Protein AF-A0A7S1WP29-F1 (afdb_monomer_lite)

InterPro domains:
  IPR017923 Transcription factor IIS, N-terminal [PF08711] (52-100)
  IPR017923 Transcription factor IIS, N-terminal [PS51319] (26-103)
  IPR035441 TFIIS/LEDGF domain superfamily [G3DSA:1.20.930.10] (13-112)
  IPR035441 TFIIS/LEDGF domain superfamily [SSF47676] (44-104)
  IPR036869 Chaperone J-domain superfamily [G3DSA:1.10.287.110] (217-309)
  IPR036869 Chaperone J-domain superfamily [SSF46565] (238-305)

Sequence (314 aa):
HRSCLPLHSPPPMAADPESELAECCRELRALAATTASGTPAEAGPVLVLFGRLAALPVSRPLLLASGAGKEVNRAWLRAHPSIAIREQSRRLVRCWRQLIEMQAAGAAAASGASGAEPGADEAGGGGGGSDDEDLMQRPVSELKARLTSLGVGTSRCVEKADLVALLRSAGVPERGPAGAAGAKRRPSLLGASARRTASARLSMGRRSVLRNLHCTKKPQQAGAAMGQKQLEAQLKMVLRAADDFTALGLTRREVETLPSAERAALVRKRWRALTLQAHPDKLPASLKPLAAKAFRRLAAARDGLLRGAAVGGA

pLDDT: mean 81.27, std 21.65, range [33.0, 98.12]

Structure (mmCIF, N/CA/C/O backbone):
data_AF-A0A7S1WP29-F1
#
_entry.id   AF-A0A7S1WP29-F1
#
loop_
_atom_site.group_PDB
_atom_site.id
_atom_site.type_symbol
_atom_site.label_atom_id
_atom_site.label_alt_id
_atom_site.label_comp_id
_atom_site.label_asym_id
_atom_site.label_entity_id
_atom_site.label_seq_id
_atom_site.pdbx_PDB_ins_code
_atom_site.Cartn_x
_atom_site.Cartn_y
_atom_site.Cartn_z
_atom_site.occupancy
_atom_site.B_iso_or_equiv
_atom_site.auth_seq_id
_atom_site.auth_comp_id
_atom_site.auth_asym_id
_atom_site.auth_atom_id
_atom_site.pdbx_PDB_model_num
ATOM 1 N N . HIS A 1 1 ? -15.804 -30.305 58.751 1.00 50.25 1 HIS A N 1
ATOM 2 C CA . HIS A 1 1 ? -14.746 -29.632 57.972 1.00 50.25 1 HIS A CA 1
ATOM 3 C C . HIS A 1 1 ? -15.383 -28.780 56.877 1.00 50.25 1 HIS A C 1
ATOM 5 O O . HIS A 1 1 ? -15.752 -29.308 55.838 1.00 50.25 1 HIS A O 1
ATOM 11 N N . ARG A 1 2 ? -15.603 -27.482 57.136 1.00 41.88 2 ARG A N 1
ATOM 12 C CA . ARG A 1 2 ? -16.022 -26.512 56.112 1.00 41.88 2 ARG A CA 1
ATOM 13 C C . ARG A 1 2 ? -14.755 -25.994 55.434 1.00 41.88 2 ARG A C 1
ATOM 15 O O . ARG A 1 2 ? -13.968 -25.308 56.075 1.00 41.88 2 ARG A O 1
ATOM 22 N N . SER A 1 3 ? -14.545 -26.378 54.181 1.00 49.78 3 SER A N 1
ATOM 23 C CA . SER A 1 3 ? -13.452 -25.872 53.353 1.00 49.78 3 SER A CA 1
ATOM 24 C C . SER A 1 3 ? -13.678 -24.389 53.070 1.00 49.78 3 SER A C 1
ATOM 26 O O . SER A 1 3 ? -14.613 -24.022 52.361 1.00 49.78 3 SER A O 1
ATOM 28 N N . CYS A 1 4 ? -12.835 -23.538 53.650 1.00 44.97 4 CYS A N 1
ATOM 29 C CA . CYS A 1 4 ? -12.735 -22.131 53.291 1.00 44.97 4 CYS A CA 1
ATOM 30 C C . CYS A 1 4 ? -12.228 -22.044 51.847 1.00 44.97 4 CYS A C 1
ATOM 32 O O . CYS A 1 4 ? -11.080 -22.390 51.570 1.00 44.97 4 CYS A O 1
ATOM 34 N N . LEU A 1 5 ? -13.092 -21.630 50.920 1.00 43.72 5 LEU A N 1
ATOM 35 C CA . LEU A 1 5 ? -12.678 -21.318 49.556 1.00 43.72 5 LEU A CA 1
ATOM 36 C C . LEU A 1 5 ? -11.745 -20.096 49.590 1.00 43.72 5 LEU A C 1
ATOM 38 O O . LEU A 1 5 ? -12.053 -19.129 50.292 1.00 43.72 5 LEU A O 1
ATOM 42 N N . PRO A 1 6 ? -10.617 -20.117 48.859 1.00 56.25 6 PRO A N 1
ATOM 43 C CA . PRO A 1 6 ? -9.720 -18.977 48.786 1.00 56.25 6 PRO A CA 1
ATOM 44 C C . PRO A 1 6 ? -10.466 -17.797 48.160 1.00 56.25 6 PRO A C 1
ATOM 46 O O . PRO A 1 6 ? -10.950 -17.876 47.026 1.00 56.25 6 PRO A O 1
ATOM 49 N N . LEU A 1 7 ? -10.566 -16.714 48.935 1.00 48.12 7 LEU A N 1
ATOM 50 C CA . LEU A 1 7 ? -10.959 -15.387 48.477 1.00 48.12 7 LEU A CA 1
ATOM 51 C C . LEU A 1 7 ? -10.175 -15.086 47.197 1.00 48.12 7 LEU A C 1
ATOM 53 O O . LEU A 1 7 ? -8.957 -14.921 47.237 1.00 48.12 7 LEU A O 1
ATOM 57 N N . HIS A 1 8 ? -10.875 -15.080 46.061 1.00 48.25 8 HIS A N 1
ATOM 58 C CA . HIS A 1 8 ? -10.319 -14.626 44.797 1.00 48.25 8 HIS A CA 1
ATOM 59 C C . HIS A 1 8 ? -9.823 -13.201 45.016 1.00 48.25 8 HIS A C 1
ATOM 61 O O . HIS A 1 8 ? -10.623 -12.294 45.254 1.00 48.25 8 HIS A O 1
ATOM 67 N N . SER A 1 9 ? -8.503 -13.015 44.982 1.00 51.97 9 SER A N 1
ATOM 68 C CA . SER A 1 9 ? -7.920 -11.684 44.923 1.00 51.97 9 SER A CA 1
ATOM 69 C C . SER A 1 9 ? -8.569 -10.955 43.744 1.00 51.97 9 SER A C 1
ATOM 71 O O . SER A 1 9 ? -8.637 -11.538 42.654 1.00 51.97 9 SER A O 1
ATOM 73 N N . PRO A 1 10 ? -9.101 -9.736 43.941 1.00 59.41 10 PRO A N 1
ATOM 74 C CA . PRO A 1 10 ? -9.675 -8.977 42.843 1.00 59.41 10 PRO A CA 1
ATOM 75 C C . PRO A 1 10 ? -8.630 -8.882 41.724 1.00 59.41 10 PRO A C 1
ATOM 77 O O . PRO A 1 10 ? -7.442 -8.717 42.028 1.00 59.41 10 PRO A O 1
ATOM 80 N N . PRO A 1 11 ? -9.032 -9.037 40.448 1.00 57.25 11 PRO A N 1
ATOM 81 C CA . PRO A 1 11 ? -8.103 -8.899 39.338 1.00 57.25 11 PRO A CA 1
ATOM 82 C C . PRO A 1 11 ? -7.381 -7.554 39.492 1.00 57.25 11 PRO A C 1
ATOM 84 O O . PRO A 1 11 ? -8.046 -6.562 39.814 1.00 57.25 11 PRO A O 1
ATOM 87 N N . PRO A 1 12 ? -6.042 -7.517 39.340 1.00 68.88 12 PRO A N 1
ATOM 88 C CA . PRO A 1 12 ? -5.281 -6.285 39.486 1.00 68.88 12 PRO A CA 1
ATOM 89 C C . PRO A 1 12 ? -5.951 -5.231 38.613 1.00 68.88 12 PRO A C 1
ATOM 91 O O . PRO A 1 12 ? -6.227 -5.497 37.441 1.00 68.88 12 PRO A O 1
ATOM 94 N N . MET A 1 13 ? -6.304 -4.095 39.222 1.00 66.88 13 MET A N 1
ATOM 95 C CA . MET A 1 13 ? -6.992 -3.009 38.532 1.00 66.88 13 MET A CA 1
ATOM 96 C C . MET A 1 13 ? -6.301 -2.772 37.195 1.00 66.88 13 MET A C 1
ATOM 98 O O . MET A 1 13 ? -5.083 -2.586 37.172 1.00 66.88 13 MET A O 1
ATOM 102 N N . ALA A 1 14 ? -7.069 -2.873 36.105 1.00 72.12 14 ALA A N 1
ATOM 103 C CA . ALA A 1 14 ? -6.545 -2.730 34.757 1.00 72.12 14 ALA A CA 1
ATOM 104 C C . ALA A 1 14 ? -5.722 -1.444 34.711 1.00 72.12 14 ALA A C 1
ATOM 106 O O . ALA A 1 14 ? -6.251 -0.364 34.984 1.00 72.12 14 ALA A O 1
ATOM 107 N N . ALA A 1 15 ? -4.417 -1.593 34.475 1.00 80.88 15 ALA A N 1
ATOM 108 C CA . ALA A 1 15 ? -3.509 -0.466 34.411 1.00 80.88 15 ALA A CA 1
ATOM 109 C C . ALA A 1 15 ? -4.065 0.552 33.411 1.00 80.88 15 ALA A C 1
ATOM 111 O O . ALA A 1 15 ? -4.618 0.175 32.374 1.00 80.88 15 ALA A O 1
ATOM 112 N N . ASP A 1 16 ? -3.949 1.835 33.749 1.00 93.56 16 ASP A N 1
ATOM 113 C CA . ASP A 1 16 ? -4.352 2.913 32.857 1.00 93.56 16 ASP A CA 1
ATOM 114 C C . ASP A 1 16 ? -3.666 2.713 31.489 1.00 93.56 16 ASP A C 1
ATOM 116 O O . ASP A 1 16 ? -2.427 2.668 31.436 1.00 93.56 16 ASP A O 1
ATOM 120 N N . PRO A 1 17 ? -4.432 2.558 30.389 1.00 94.56 17 PRO A N 1
ATOM 121 C CA . PRO A 1 17 ? -3.868 2.296 29.070 1.00 94.56 17 PRO A CA 1
ATOM 122 C C . PRO A 1 17 ? -2.890 3.387 28.629 1.00 94.56 17 PRO A C 1
ATOM 124 O O . PRO A 1 17 ? -2.000 3.113 27.823 1.00 94.56 17 PRO A O 1
ATOM 127 N N . GLU A 1 18 ? -3.017 4.611 29.151 1.00 95.81 18 GLU A N 1
ATOM 128 C CA . GLU A 1 18 ? -2.068 5.689 28.886 1.00 95.81 18 GLU A CA 1
ATOM 129 C C . GLU A 1 18 ? -0.698 5.430 29.515 1.00 95.81 18 GLU A C 1
ATOM 131 O O . GLU A 1 18 ? 0.325 5.527 28.827 1.00 95.81 18 GLU A O 1
ATOM 136 N N . SER A 1 19 ? -0.675 5.028 30.786 1.00 95.56 19 SER A N 1
ATOM 137 C CA . SER A 1 19 ? 0.554 4.679 31.500 1.00 95.56 19 SER A CA 1
ATOM 138 C C . SER A 1 19 ? 1.260 3.489 30.845 1.00 95.56 19 SER A C 1
ATOM 140 O O . SER A 1 19 ? 2.466 3.545 30.579 1.00 95.56 19 SER A O 1
ATOM 142 N N . GLU A 1 20 ? 0.509 2.443 30.484 1.00 96.06 20 GLU A N 1
ATOM 143 C CA . GLU A 1 20 ? 1.082 1.258 29.840 1.00 96.06 20 GLU A CA 1
ATOM 144 C C . GLU A 1 20 ? 1.609 1.564 28.426 1.00 96.06 20 GLU A C 1
ATOM 146 O O . GLU A 1 20 ? 2.689 1.104 28.033 1.00 96.06 20 GLU A O 1
ATOM 151 N N . LEU A 1 21 ? 0.902 2.404 27.663 1.00 96.88 21 LEU A N 1
ATOM 152 C CA . LEU A 1 21 ? 1.363 2.858 26.352 1.00 96.88 21 LEU A CA 1
ATOM 153 C C . LEU A 1 21 ? 2.648 3.692 26.466 1.00 96.88 21 LEU A C 1
ATOM 155 O O . LEU A 1 21 ? 3.579 3.509 25.670 1.00 96.88 21 LEU A O 1
ATOM 159 N N . ALA A 1 22 ? 2.719 4.592 27.450 1.00 96.62 22 ALA A N 1
ATOM 160 C CA . ALA A 1 22 ? 3.894 5.416 27.717 1.00 96.62 22 ALA A CA 1
ATOM 161 C C . ALA A 1 22 ? 5.105 4.565 28.131 1.00 96.62 22 ALA A C 1
ATOM 163 O O . ALA A 1 22 ? 6.222 4.806 27.655 1.00 96.62 22 ALA A O 1
ATOM 164 N N . GLU A 1 23 ? 4.888 3.538 28.954 1.00 97.06 23 GLU A N 1
ATOM 165 C CA . GLU A 1 23 ? 5.914 2.573 29.335 1.00 97.06 23 GLU A CA 1
ATOM 166 C C . GLU A 1 23 ? 6.446 1.805 28.120 1.00 97.06 23 GLU A C 1
ATOM 168 O O . GLU A 1 23 ? 7.654 1.831 27.870 1.00 97.06 23 GLU A O 1
ATOM 173 N N . CYS A 1 24 ? 5.562 1.248 27.286 1.00 97.94 24 CYS A N 1
ATOM 174 C CA . CYS A 1 24 ? 5.961 0.559 26.058 1.00 97.94 24 CYS A CA 1
ATOM 175 C C . CYS A 1 24 ? 6.767 1.470 25.115 1.00 97.94 24 CYS A C 1
ATOM 177 O O . CYS A 1 24 ? 7.745 1.041 24.496 1.00 97.94 24 CYS A O 1
ATOM 179 N N . CYS A 1 25 ? 6.390 2.749 25.001 1.00 97.75 25 CYS A N 1
ATOM 180 C CA . CYS A 1 25 ? 7.132 3.724 24.198 1.00 97.75 25 CYS A CA 1
ATOM 181 C C . CYS A 1 25 ? 8.522 4.013 24.774 1.00 97.75 25 CYS A C 1
ATOM 183 O O . CYS A 1 25 ? 9.489 4.136 24.021 1.00 97.75 25 CYS A O 1
ATOM 185 N N . ARG A 1 26 ? 8.639 4.119 26.099 1.00 98.06 26 ARG A N 1
ATOM 186 C CA . ARG A 1 26 ? 9.917 4.312 26.794 1.00 98.06 26 ARG A CA 1
ATOM 187 C C . ARG A 1 26 ? 10.842 3.109 26.601 1.00 98.06 26 ARG A C 1
ATOM 189 O O . ARG A 1 26 ? 12.003 3.312 26.251 1.00 98.06 26 ARG A O 1
ATOM 196 N N . GLU A 1 27 ? 10.328 1.888 26.723 1.00 97.81 27 GLU A N 1
ATOM 197 C CA . GLU A 1 27 ? 11.089 0.661 26.452 1.00 97.81 27 GLU A CA 1
ATOM 198 C C . GLU A 1 27 ? 11.543 0.581 24.981 1.00 97.81 27 GLU A C 1
ATOM 200 O O . GLU A 1 27 ? 12.714 0.319 24.703 1.00 97.81 27 GLU A O 1
ATOM 205 N N . LEU A 1 28 ? 10.668 0.915 24.021 1.00 97.69 28 LEU A N 1
ATOM 206 C CA . LEU A 1 28 ? 11.043 0.982 22.601 1.00 97.69 28 LEU A CA 1
ATOM 207 C C . LEU A 1 28 ? 12.157 2.005 22.333 1.00 97.69 28 LEU A C 1
ATOM 209 O O . LEU A 1 28 ? 13.038 1.747 21.510 1.00 97.69 28 LEU A O 1
ATOM 213 N N . ARG A 1 29 ? 12.143 3.163 23.008 1.00 97.31 29 ARG A N 1
ATOM 214 C CA . ARG A 1 29 ? 13.221 4.161 22.897 1.00 97.31 29 ARG A CA 1
ATOM 215 C C . ARG A 1 29 ? 14.533 3.647 23.483 1.00 97.31 29 ARG A C 1
ATOM 217 O O . ARG A 1 29 ? 15.576 3.900 22.885 1.00 97.31 29 ARG A O 1
ATOM 224 N N . ALA A 1 30 ? 14.486 2.918 24.597 1.00 96.88 30 ALA A N 1
ATOM 225 C CA . ALA A 1 30 ? 15.670 2.301 25.189 1.00 96.88 30 ALA A CA 1
ATOM 226 C C . ALA A 1 30 ? 16.301 1.274 24.228 1.00 96.88 30 ALA A C 1
ATOM 228 O O . ALA A 1 30 ? 17.499 1.345 23.962 1.00 96.88 30 ALA A O 1
ATOM 229 N N . LEU A 1 31 ? 15.491 0.411 23.602 1.00 96.69 31 LEU A N 1
ATOM 230 C CA . LEU A 1 31 ? 15.955 -0.540 22.576 1.00 96.69 31 LEU A CA 1
ATOM 231 C C . LEU A 1 31 ? 16.481 0.156 21.306 1.00 96.69 31 LEU A C 1
ATOM 233 O O . LEU A 1 31 ? 17.410 -0.315 20.647 1.00 96.69 31 LEU A O 1
ATOM 237 N N . ALA A 1 32 ? 15.908 1.304 20.944 1.00 96.00 32 ALA A N 1
ATOM 238 C CA . ALA A 1 32 ? 16.423 2.103 19.837 1.00 96.00 32 ALA A CA 1
ATOM 239 C C . ALA A 1 32 ? 17.804 2.702 20.161 1.00 96.00 32 ALA A C 1
ATOM 241 O O . ALA A 1 32 ? 18.667 2.759 19.284 1.00 96.00 32 ALA A O 1
ATOM 242 N N . ALA A 1 33 ? 18.018 3.134 21.408 1.00 95.94 33 ALA A N 1
ATOM 243 C CA . ALA A 1 33 ? 19.288 3.690 21.863 1.00 95.94 33 ALA A CA 1
ATOM 244 C C . ALA A 1 33 ? 20.403 2.633 21.887 1.00 95.94 33 ALA A C 1
ATOM 246 O O . ALA A 1 33 ? 21.513 2.926 21.445 1.00 95.94 33 ALA A O 1
ATOM 247 N N . THR A 1 34 ? 20.107 1.395 22.300 1.00 94.50 34 THR A N 1
ATOM 248 C CA . THR A 1 34 ? 21.073 0.284 22.204 1.00 94.50 34 THR A CA 1
ATOM 249 C C . THR A 1 34 ? 21.397 -0.056 20.750 1.00 94.50 34 THR A C 1
ATOM 251 O O . THR A 1 34 ? 22.553 -0.270 20.408 1.00 94.50 34 THR A O 1
ATOM 254 N N . THR A 1 35 ? 20.419 0.029 19.843 1.00 92.56 35 THR A N 1
ATOM 255 C CA . THR A 1 35 ? 20.683 -0.161 18.405 1.00 92.56 35 THR A CA 1
ATOM 256 C C . THR A 1 35 ? 21.642 0.890 17.839 1.00 92.56 35 THR A C 1
ATOM 258 O O . THR A 1 35 ? 22.463 0.596 16.968 1.00 92.56 35 THR A O 1
ATOM 261 N N . ALA A 1 36 ? 21.558 2.128 18.330 1.00 90.31 36 ALA A N 1
ATOM 262 C CA . ALA A 1 36 ? 22.415 3.219 17.880 1.00 90.31 36 ALA A CA 1
ATOM 263 C C . ALA A 1 36 ? 23.887 3.050 18.302 1.00 90.31 36 ALA A C 1
ATOM 265 O O . ALA A 1 36 ? 24.759 3.591 17.627 1.00 90.31 36 ALA A O 1
ATOM 266 N N . SER A 1 37 ? 24.179 2.271 19.353 1.00 92.56 37 SER A N 1
ATOM 267 C CA . SER A 1 37 ? 25.555 1.958 19.771 1.00 92.56 37 SER A CA 1
ATOM 268 C C . SER A 1 37 ? 26.214 0.847 18.938 1.00 92.56 37 SER A C 1
ATOM 270 O O . SER A 1 37 ? 27.333 0.435 19.231 1.00 92.56 37 SER A O 1
ATOM 272 N N . GLY A 1 38 ? 25.545 0.370 17.881 1.00 90.25 38 GLY A N 1
ATOM 273 C CA . GLY A 1 38 ? 26.083 -0.615 16.940 1.00 90.25 38 GLY A CA 1
ATOM 274 C C . GLY A 1 38 ? 25.787 -2.070 17.304 1.00 90.25 38 GLY A C 1
ATOM 275 O O . GLY A 1 38 ? 26.087 -2.961 16.511 1.00 90.25 38 GLY A O 1
ATOM 276 N N . THR A 1 39 ? 25.148 -2.327 18.448 1.00 87.31 39 THR A N 1
ATOM 277 C CA . THR A 1 39 ? 24.617 -3.658 18.764 1.00 87.31 39 THR A CA 1
ATOM 278 C C . THR A 1 39 ? 23.223 -3.799 18.156 1.00 87.31 39 THR A C 1
ATOM 280 O O . THR A 1 39 ? 22.338 -3.015 18.484 1.00 87.31 39 THR A O 1
ATOM 283 N N . PRO A 1 40 ? 22.976 -4.750 17.238 1.00 86.44 40 PRO A N 1
ATOM 284 C CA . PRO A 1 40 ? 21.639 -4.927 16.687 1.00 86.44 40 PRO A CA 1
ATOM 285 C C . PRO A 1 40 ? 20.676 -5.312 17.815 1.00 86.44 40 PRO A C 1
ATOM 287 O O . PRO A 1 40 ? 20.934 -6.277 18.531 1.00 86.44 40 PRO A O 1
ATOM 290 N N . ALA A 1 41 ? 19.570 -4.576 17.973 1.00 88.81 41 ALA A N 1
ATOM 291 C CA . ALA A 1 41 ? 18.561 -4.930 18.965 1.00 88.81 41 ALA A CA 1
ATOM 292 C C . ALA A 1 41 ? 18.067 -6.365 18.752 1.00 88.81 41 ALA A C 1
ATOM 294 O O . ALA A 1 41 ? 17.732 -6.781 17.634 1.00 88.81 41 ALA A O 1
ATOM 295 N N . GLU A 1 42 ? 17.998 -7.113 19.849 1.00 94.50 42 GLU A N 1
ATOM 296 C CA . GLU A 1 42 ? 17.437 -8.453 19.840 1.00 94.50 42 GLU A CA 1
ATOM 297 C C . GLU A 1 42 ? 15.970 -8.414 19.414 1.00 94.50 42 GLU A C 1
ATOM 299 O O . GLU A 1 42 ? 15.184 -7.557 19.830 1.00 94.50 42 GLU A O 1
ATOM 304 N N . ALA A 1 43 ? 15.579 -9.367 18.567 1.00 95.56 43 ALA A N 1
ATOM 305 C CA . ALA A 1 43 ? 14.241 -9.348 17.996 1.00 95.56 43 ALA A CA 1
ATOM 306 C C . ALA A 1 43 ? 13.142 -9.669 19.026 1.00 95.56 43 ALA A C 1
ATOM 308 O O . ALA A 1 43 ? 12.016 -9.194 18.884 1.00 95.56 43 ALA A O 1
ATOM 309 N N . GLY A 1 44 ? 13.465 -10.471 20.047 1.00 97.06 44 GLY A N 1
ATOM 310 C CA . GLY A 1 44 ? 12.524 -10.935 21.069 1.00 97.06 44 GLY A CA 1
ATOM 311 C C . GLY A 1 44 ? 11.866 -9.789 21.843 1.00 97.06 44 GLY A C 1
ATOM 312 O O . GLY A 1 44 ? 10.646 -9.641 21.741 1.00 97.06 44 GLY A O 1
ATOM 313 N N . PRO A 1 45 ? 12.637 -8.932 22.540 1.00 97.50 45 PRO A N 1
ATOM 314 C CA . PRO A 1 45 ? 12.090 -7.819 23.320 1.00 97.50 45 PRO A CA 1
ATOM 315 C C . PRO A 1 45 ? 11.190 -6.879 22.505 1.00 97.50 45 PRO A C 1
ATOM 317 O O . PRO A 1 45 ? 10.102 -6.508 22.943 1.00 97.50 45 PRO A O 1
ATOM 320 N N . VAL A 1 46 ? 11.588 -6.555 21.269 1.00 97.81 46 VAL A N 1
ATOM 321 C CA . VAL A 1 46 ? 10.791 -5.694 20.376 1.00 97.81 46 VAL A CA 1
ATOM 322 C C . VAL A 1 46 ? 9.448 -6.343 20.019 1.00 97.81 46 VAL A C 1
ATOM 324 O O . VAL A 1 46 ? 8.421 -5.665 19.977 1.00 97.81 46 VAL A O 1
ATOM 327 N N . LEU A 1 47 ? 9.427 -7.654 19.760 1.00 97.69 47 LEU A N 1
ATOM 328 C CA . LEU A 1 47 ? 8.192 -8.374 19.436 1.00 97.69 47 LEU A CA 1
ATOM 329 C C . LEU A 1 47 ? 7.262 -8.512 20.648 1.00 97.69 47 LEU A C 1
ATOM 331 O O . LEU A 1 47 ? 6.049 -8.401 20.473 1.00 97.69 47 LEU A O 1
ATOM 335 N N . VAL A 1 48 ? 7.808 -8.690 21.855 1.00 97.75 48 VAL A N 1
ATOM 336 C CA . VAL A 1 48 ? 7.028 -8.685 23.106 1.00 97.75 48 VAL A CA 1
ATOM 337 C C . VAL A 1 48 ? 6.346 -7.329 23.301 1.00 97.75 48 VAL A C 1
ATOM 339 O O . VAL A 1 48 ? 5.136 -7.278 23.530 1.00 97.75 48 VAL A O 1
ATOM 342 N N . LEU A 1 49 ? 7.076 -6.228 23.094 1.00 98.00 49 LEU A N 1
ATOM 343 C CA . LEU A 1 49 ? 6.515 -4.874 23.136 1.00 98.00 49 LEU A CA 1
ATOM 344 C C . LEU A 1 49 ? 5.413 -4.660 22.100 1.00 98.00 49 LEU A C 1
ATOM 346 O O . LEU A 1 49 ? 4.376 -4.082 22.411 1.00 98.00 49 LEU A O 1
ATOM 350 N N . PHE A 1 50 ? 5.583 -5.161 20.875 1.00 98.12 50 PHE A N 1
ATOM 351 C CA . PHE A 1 50 ? 4.517 -5.109 19.873 1.00 98.12 50 PHE A CA 1
ATOM 352 C C . PHE A 1 50 ? 3.295 -5.953 20.240 1.00 98.12 50 PHE A C 1
ATOM 354 O O . PHE A 1 50 ? 2.190 -5.595 19.839 1.00 98.12 50 PHE A O 1
ATOM 361 N N . GLY A 1 51 ? 3.474 -7.049 20.980 1.00 97.38 51 GLY A N 1
ATOM 362 C CA . GLY A 1 51 ? 2.377 -7.829 21.549 1.00 97.38 51 GLY A CA 1
ATOM 363 C C . GLY A 1 51 ? 1.568 -7.013 22.556 1.00 97.38 51 GLY A C 1
ATOM 364 O O . GLY A 1 51 ? 0.355 -6.894 22.393 1.00 97.38 51 GLY A O 1
ATOM 365 N N . ARG A 1 52 ? 2.246 -6.377 23.524 1.00 97.56 52 ARG A N 1
ATOM 366 C CA . ARG A 1 52 ? 1.622 -5.481 24.517 1.00 97.56 52 ARG A CA 1
ATOM 367 C C . ARG A 1 52 ? 0.891 -4.320 23.839 1.00 97.56 52 ARG A C 1
ATOM 369 O O . ARG A 1 52 ? -0.307 -4.143 24.025 1.00 97.56 52 ARG A O 1
ATOM 376 N N . LEU A 1 53 ? 1.574 -3.605 22.942 1.00 97.75 53 LEU A N 1
ATOM 377 C CA . LEU A 1 53 ? 1.005 -2.478 22.193 1.00 97.75 53 LEU A CA 1
ATOM 378 C C . LEU A 1 53 ? -0.216 -2.851 21.340 1.00 97.75 53 LEU A C 1
ATOM 380 O O . LEU A 1 53 ? -1.080 -2.007 21.110 1.00 97.75 53 LEU A O 1
ATOM 384 N N . ALA A 1 54 ? -0.284 -4.084 20.834 1.00 97.19 54 ALA A N 1
ATOM 385 C CA . ALA A 1 54 ? -1.425 -4.553 20.050 1.00 97.19 54 ALA A CA 1
ATOM 386 C C . ALA A 1 54 ? -2.659 -4.873 20.909 1.00 97.19 54 ALA A C 1
ATOM 388 O O . ALA A 1 54 ? -3.764 -4.876 20.371 1.00 97.19 54 ALA A O 1
ATOM 389 N N . ALA A 1 55 ? -2.474 -5.158 22.201 1.00 96.12 55 ALA A N 1
ATOM 390 C CA . ALA A 1 55 ? -3.553 -5.476 23.133 1.00 96.12 55 ALA A CA 1
ATOM 391 C C . ALA A 1 55 ? -4.198 -4.226 23.755 1.00 96.12 55 ALA A C 1
ATOM 393 O O . ALA A 1 55 ? -5.332 -4.297 24.226 1.00 96.12 55 ALA A O 1
ATOM 394 N N . LEU A 1 56 ? -3.499 -3.087 23.745 1.00 96.00 56 LEU A N 1
ATOM 395 C CA . LEU A 1 56 ? -3.991 -1.853 24.350 1.00 96.00 56 LEU A CA 1
ATOM 396 C C . LEU A 1 56 ? -5.172 -1.254 23.564 1.00 96.00 56 LEU A C 1
ATOM 398 O O . LEU A 1 56 ? -5.123 -1.188 22.330 1.00 96.00 56 LEU A O 1
ATOM 402 N N . PRO A 1 57 ? -6.220 -0.758 24.249 1.00 95.06 57 PRO A N 1
ATOM 403 C CA . PRO A 1 57 ? -7.299 -0.016 23.611 1.00 95.06 57 PRO A CA 1
ATOM 404 C C . PRO A 1 57 ? -6.800 1.379 23.225 1.00 95.06 57 PRO A C 1
ATOM 406 O O . PRO A 1 57 ? -6.721 2.291 24.044 1.00 95.06 57 PRO A O 1
ATOM 409 N N . VAL A 1 58 ? -6.439 1.550 21.955 1.00 96.56 58 VAL A N 1
ATOM 410 C CA . VAL A 1 58 ? -5.848 2.800 21.477 1.00 96.56 58 VAL A CA 1
ATOM 411 C C . VAL A 1 58 ? -6.896 3.700 20.817 1.00 96.56 58 VAL A C 1
ATOM 413 O O . VAL A 1 58 ? -7.643 3.268 19.938 1.00 96.56 58 VAL A O 1
ATOM 416 N N . SER A 1 59 ? -6.925 4.976 21.206 1.00 96.88 59 SER A N 1
ATOM 417 C CA . SER A 1 59 ? -7.748 6.025 20.592 1.00 96.88 59 SER A CA 1
ATOM 418 C C . SER A 1 59 ? -6.885 7.088 19.897 1.00 96.88 59 SER A C 1
ATOM 420 O O . SER A 1 59 ? -5.676 7.194 20.131 1.00 96.88 59 SER A O 1
ATOM 422 N N . ARG A 1 60 ? -7.492 7.906 19.024 1.00 96.94 60 ARG A N 1
ATOM 423 C CA . ARG A 1 60 ? -6.782 9.011 18.347 1.00 96.94 60 ARG A CA 1
ATOM 424 C C . ARG A 1 60 ? -6.172 10.025 19.332 1.00 96.94 60 ARG A C 1
ATOM 426 O O . ARG A 1 60 ? -4.996 10.341 19.139 1.00 96.94 60 ARG A O 1
ATOM 433 N N . PRO A 1 61 ? -6.890 10.520 20.364 1.00 97.12 61 PRO A N 1
ATOM 434 C CA . PRO A 1 61 ? -6.304 11.421 21.359 1.00 97.12 61 PRO A CA 1
ATOM 435 C C . PRO A 1 61 ? -5.107 10.787 22.072 1.00 97.12 61 PRO A C 1
ATOM 437 O O . PRO A 1 61 ? -4.055 11.412 22.182 1.00 97.12 61 PRO A O 1
ATOM 440 N N . LEU A 1 62 ? -5.226 9.506 22.437 1.00 97.12 62 LEU A N 1
ATOM 441 C CA . LEU A 1 62 ? -4.180 8.774 23.143 1.00 97.12 62 LEU A CA 1
ATOM 442 C C . LEU A 1 62 ? -2.899 8.615 22.304 1.00 97.12 62 LEU A C 1
ATOM 444 O O . LEU A 1 62 ? -1.792 8.785 22.815 1.00 97.12 62 LEU A O 1
ATOM 448 N N . LEU A 1 63 ? -3.011 8.346 20.995 1.00 97.44 63 LEU A N 1
ATOM 449 C CA . LEU A 1 63 ? -1.842 8.298 20.100 1.00 97.44 63 LEU A CA 1
ATOM 450 C C . LEU A 1 63 ? -1.166 9.653 19.906 1.00 97.44 63 LEU A C 1
ATOM 452 O O . LEU A 1 63 ? 0.052 9.696 19.711 1.00 97.44 63 LEU A O 1
ATOM 456 N N . LEU A 1 64 ? -1.944 10.738 19.893 1.00 96.62 64 LEU A N 1
ATOM 457 C CA . LEU A 1 64 ? -1.409 12.092 19.766 1.00 96.62 64 LEU A CA 1
ATOM 458 C C . LEU A 1 64 ? -0.661 12.502 21.036 1.00 96.62 64 LEU A C 1
ATOM 460 O O . LEU A 1 64 ? 0.457 12.999 20.919 1.00 96.62 64 LEU A O 1
ATOM 464 N N . ALA A 1 65 ? -1.241 12.231 22.210 1.00 96.12 65 ALA A N 1
ATOM 465 C CA . ALA A 1 65 ? -0.644 12.528 23.510 1.00 96.12 65 ALA A CA 1
ATOM 466 C C . ALA A 1 65 ? 0.639 11.715 23.755 1.00 96.12 65 ALA A C 1
ATOM 468 O O . ALA A 1 65 ? 1.699 12.278 24.018 1.00 96.12 65 ALA A O 1
ATOM 469 N N . SER A 1 66 ? 0.580 10.392 23.576 1.00 96.81 66 SER A N 1
ATOM 470 C CA . SER A 1 66 ? 1.725 9.496 23.815 1.00 96.81 66 SER A CA 1
ATOM 471 C C . SER A 1 66 ? 2.828 9.593 22.754 1.00 96.81 66 SER A C 1
ATOM 473 O O . SER A 1 66 ? 3.982 9.228 22.997 1.00 96.81 66 SER A O 1
ATOM 475 N N . GLY A 1 67 ? 2.481 10.007 21.531 1.00 97.12 67 GLY A N 1
ATOM 476 C CA . GLY A 1 67 ? 3.371 9.935 20.374 1.00 97.12 67 GLY A CA 1
ATOM 477 C C . GLY A 1 67 ? 3.692 8.504 19.915 1.00 97.12 67 GLY A C 1
ATOM 478 O O . GLY A 1 67 ? 4.571 8.328 19.065 1.00 97.12 67 GLY A O 1
ATOM 479 N N . ALA A 1 68 ? 2.983 7.482 20.411 1.00 97.62 68 ALA A N 1
ATOM 480 C CA . ALA A 1 68 ? 3.279 6.073 20.141 1.00 97.62 68 ALA A CA 1
ATOM 481 C C . ALA A 1 68 ? 3.297 5.738 18.641 1.00 97.62 68 ALA A C 1
ATOM 483 O O . ALA A 1 68 ? 4.165 5.003 18.168 1.00 97.62 68 ALA A O 1
ATOM 484 N N . GLY A 1 69 ? 2.402 6.354 17.859 1.00 97.19 69 GLY A N 1
ATOM 485 C CA . GLY A 1 69 ? 2.353 6.192 16.403 1.00 97.19 69 GLY A CA 1
ATOM 486 C C . GLY A 1 69 ? 3.648 6.607 15.691 1.00 97.19 69 GLY A C 1
ATOM 487 O O . GLY A 1 69 ? 4.020 6.004 14.682 1.00 97.19 69 GLY A O 1
ATOM 488 N N . LYS A 1 70 ? 4.366 7.609 16.221 1.00 97.38 70 LYS A N 1
ATOM 489 C CA . LYS A 1 70 ? 5.675 8.029 15.697 1.00 97.38 70 LYS A CA 1
ATOM 490 C C . LYS A 1 70 ? 6.759 7.030 16.090 1.00 97.38 70 LYS A C 1
ATOM 492 O O . LYS A 1 70 ? 7.565 6.675 15.233 1.00 97.38 70 LYS A O 1
ATOM 497 N N . GLU A 1 71 ? 6.749 6.552 17.335 1.00 98.00 71 GLU A N 1
ATOM 498 C CA . GLU A 1 71 ? 7.738 5.595 17.851 1.00 98.00 71 GLU A CA 1
ATOM 499 C C . GLU A 1 71 ? 7.720 4.275 17.073 1.00 98.00 71 GLU A C 1
ATOM 501 O O . GLU A 1 71 ? 8.760 3.837 16.578 1.00 98.00 71 GLU A O 1
ATOM 506 N N . VAL A 1 72 ? 6.537 3.692 16.851 1.00 97.88 72 VAL A N 1
ATOM 507 C CA . VAL A 1 72 ? 6.402 2.413 16.127 1.00 97.88 72 VAL A CA 1
ATOM 508 C C . VAL A 1 72 ? 6.708 2.523 14.627 1.00 97.88 72 VAL A C 1
ATOM 510 O O . VAL A 1 72 ? 6.913 1.505 13.966 1.00 97.88 72 VAL A O 1
ATOM 513 N N . ASN A 1 73 ? 6.759 3.744 14.079 1.00 97.50 73 ASN A N 1
ATOM 514 C CA . ASN A 1 73 ? 7.036 4.033 12.666 1.00 97.50 73 ASN A CA 1
ATOM 515 C C . ASN A 1 73 ? 8.439 4.641 12.429 1.00 97.50 73 ASN A C 1
ATOM 517 O O . ASN A 1 73 ? 8.736 5.178 11.352 1.00 97.50 73 ASN A O 1
ATOM 521 N N . ARG A 1 74 ? 9.337 4.575 13.421 1.00 97.19 74 ARG A N 1
ATOM 522 C CA . ARG A 1 74 ? 10.707 5.092 13.278 1.00 97.19 74 ARG A CA 1
ATOM 523 C C . ARG A 1 74 ? 11.494 4.361 12.194 1.00 97.19 74 ARG A C 1
ATOM 525 O O . ARG A 1 74 ? 11.224 3.216 11.834 1.00 97.19 74 ARG A O 1
ATOM 532 N N . ALA A 1 75 ? 12.500 5.050 11.656 1.00 96.88 75 ALA A N 1
ATOM 533 C CA . ALA A 1 75 ? 13.339 4.531 10.578 1.00 96.88 75 ALA A CA 1
ATOM 534 C C . ALA A 1 75 ? 14.035 3.211 10.950 1.00 96.88 75 ALA A C 1
ATOM 536 O O . ALA A 1 75 ? 14.065 2.304 10.124 1.00 96.88 75 ALA A O 1
ATOM 537 N N . TRP A 1 76 ? 14.513 3.075 12.192 1.00 96.56 76 TRP A N 1
ATOM 538 C CA . TRP A 1 76 ? 15.203 1.867 12.651 1.00 96.56 76 TRP A CA 1
ATOM 539 C C . TRP A 1 76 ? 14.289 0.631 12.656 1.00 96.56 76 TRP A C 1
ATOM 541 O O . TRP A 1 76 ? 14.726 -0.435 12.247 1.00 96.56 76 TRP A O 1
ATOM 551 N N . LEU A 1 77 ? 13.000 0.778 12.993 1.00 97.25 77 LEU A N 1
ATOM 552 C CA . LEU A 1 77 ? 12.015 -0.308 12.892 1.00 97.25 77 LEU A CA 1
ATOM 553 C C . LEU A 1 77 ? 11.690 -0.650 11.438 1.00 97.25 77 LEU A C 1
ATOM 555 O O . LEU A 1 77 ? 11.575 -1.820 11.081 1.00 97.25 77 LEU A O 1
ATOM 559 N N . ARG A 1 78 ? 11.581 0.361 10.568 1.00 97.06 78 ARG A N 1
ATOM 560 C CA . ARG A 1 78 ? 11.332 0.158 9.130 1.00 97.06 78 ARG A CA 1
ATOM 561 C C . ARG A 1 78 ? 12.510 -0.509 8.415 1.00 97.06 78 ARG A C 1
ATOM 563 O O . ARG A 1 78 ? 12.286 -1.247 7.458 1.00 97.06 78 ARG A O 1
ATOM 570 N N . ALA A 1 79 ? 13.732 -0.260 8.877 1.00 95.19 79 ALA A N 1
ATOM 571 C CA . ALA A 1 79 ? 14.973 -0.826 8.354 1.00 95.19 79 ALA A CA 1
ATOM 572 C C . ALA A 1 79 ? 15.533 -1.974 9.217 1.00 95.19 79 ALA A C 1
ATOM 574 O O . ALA A 1 79 ? 16.642 -2.437 8.962 1.00 95.19 79 ALA A O 1
ATOM 575 N N . HIS A 1 80 ? 14.778 -2.448 10.214 1.00 96.44 80 HIS A N 1
ATOM 576 C CA . HIS A 1 80 ? 15.242 -3.460 11.163 1.00 96.44 80 HIS A CA 1
ATOM 577 C C . HIS A 1 80 ? 15.649 -4.747 10.432 1.00 96.44 80 HIS A C 1
ATOM 579 O O . HIS A 1 80 ? 14.894 -5.143 9.547 1.00 96.44 80 HIS A O 1
ATOM 585 N N . PRO A 1 81 ? 16.748 -5.449 10.773 1.00 96.19 81 PRO A N 1
ATOM 586 C CA . PRO A 1 81 ? 17.183 -6.660 10.060 1.00 96.19 81 PRO A CA 1
ATOM 587 C C . PRO A 1 81 ? 16.122 -7.773 10.022 1.00 96.19 81 PRO A C 1
ATOM 589 O O . PRO A 1 81 ? 15.851 -8.355 8.966 1.00 96.19 81 PRO A O 1
ATOM 592 N N . SER A 1 82 ? 15.449 -8.009 11.152 1.00 97.44 82 SER A N 1
ATOM 593 C CA . SER A 1 82 ? 14.359 -8.990 11.265 1.00 97.44 82 SER A CA 1
ATOM 594 C C . SER A 1 82 ? 13.121 -8.599 10.445 1.00 97.44 82 SER A C 1
ATOM 596 O O . SER A 1 82 ? 12.532 -7.536 10.649 1.00 97.44 82 SER A O 1
ATOM 598 N N . ILE A 1 83 ? 12.688 -9.497 9.549 1.00 95.69 83 ILE A N 1
ATOM 599 C CA . ILE A 1 83 ? 11.461 -9.347 8.745 1.00 95.69 83 ILE A CA 1
ATOM 600 C C . ILE A 1 83 ? 10.221 -9.260 9.646 1.00 95.69 83 ILE A C 1
ATOM 602 O O . ILE A 1 83 ? 9.360 -8.415 9.400 1.00 95.69 83 ILE A O 1
ATOM 606 N N . ALA A 1 84 ? 10.163 -10.078 10.703 1.00 96.88 84 ALA A N 1
ATOM 607 C CA . ALA A 1 84 ? 9.020 -10.154 11.611 1.00 96.88 84 ALA A CA 1
ATOM 608 C C . ALA A 1 84 ? 8.724 -8.799 12.273 1.00 96.88 84 ALA A C 1
ATOM 610 O O . ALA A 1 84 ? 7.578 -8.358 12.296 1.00 96.88 84 ALA A O 1
ATOM 611 N N . ILE A 1 85 ? 9.762 -8.080 12.714 1.00 97.69 85 ILE A N 1
ATOM 612 C CA . ILE A 1 85 ? 9.624 -6.740 13.310 1.00 97.69 85 ILE A CA 1
ATOM 613 C C . ILE A 1 85 ? 9.082 -5.736 12.291 1.00 97.69 85 ILE A C 1
ATOM 615 O O . ILE A 1 85 ? 8.135 -5.004 12.585 1.00 97.69 85 ILE A O 1
ATOM 619 N N . ARG A 1 86 ? 9.619 -5.731 11.063 1.00 97.88 86 ARG A N 1
ATOM 620 C CA . ARG A 1 86 ? 9.141 -4.828 10.001 1.00 97.88 86 ARG A CA 1
ATOM 621 C C . ARG A 1 86 ? 7.679 -5.087 9.646 1.00 97.88 86 ARG A C 1
ATOM 623 O O . ARG A 1 86 ? 6.935 -4.163 9.315 1.00 97.88 86 ARG A O 1
ATOM 630 N N . GLU A 1 87 ? 7.262 -6.347 9.617 1.00 96.56 87 GLU A N 1
ATOM 631 C CA . GLU A 1 87 ? 5.876 -6.722 9.334 1.00 96.56 87 GLU A CA 1
ATOM 632 C C . GLU A 1 87 ? 4.941 -6.354 10.478 1.00 96.56 87 GLU A C 1
ATOM 634 O O . GLU A 1 87 ? 3.915 -5.720 10.225 1.00 96.56 87 GLU A O 1
ATOM 639 N N . GLN A 1 88 ? 5.328 -6.657 11.715 1.00 97.81 88 GLN A N 1
ATOM 640 C CA . GLN A 1 88 ? 4.517 -6.386 12.892 1.00 97.81 88 GLN A CA 1
ATOM 641 C C . GLN A 1 88 ? 4.347 -4.880 13.145 1.00 97.81 88 GLN A C 1
ATOM 643 O O . GLN A 1 88 ? 3.221 -4.438 13.352 1.00 97.81 88 GLN A O 1
ATOM 648 N N . SER A 1 89 ? 5.400 -4.067 12.991 1.00 98.06 89 SER A N 1
ATOM 649 C CA . SER A 1 89 ? 5.305 -2.594 13.040 1.00 98.06 89 SER A CA 1
ATOM 650 C C . SER A 1 89 ? 4.298 -2.056 12.008 1.00 98.06 89 SER A C 1
ATOM 652 O O . SER A 1 89 ? 3.382 -1.302 12.341 1.00 98.06 89 SER A O 1
ATOM 654 N N . ARG A 1 90 ? 4.387 -2.506 10.744 1.00 97.88 90 ARG A N 1
ATOM 655 C CA . ARG A 1 90 ? 3.451 -2.093 9.679 1.00 97.88 90 ARG A CA 1
ATOM 656 C C . ARG A 1 90 ? 2.028 -2.589 9.909 1.00 97.88 90 ARG A C 1
ATOM 658 O O . ARG A 1 90 ? 1.091 -1.963 9.413 1.00 97.88 90 ARG A O 1
ATOM 665 N N . ARG A 1 91 ? 1.860 -3.747 10.548 1.00 97.31 91 ARG A N 1
ATOM 666 C CA . ARG A 1 91 ? 0.551 -4.293 10.916 1.00 97.31 91 ARG A CA 1
ATOM 667 C C . ARG A 1 91 ? -0.077 -3.445 12.015 1.00 97.31 91 ARG A C 1
ATOM 669 O O . ARG A 1 91 ? -1.204 -3.010 11.833 1.00 97.31 91 ARG A O 1
ATOM 676 N N . LEU A 1 92 ? 0.676 -3.140 13.070 1.00 97.88 92 LEU A N 1
ATOM 677 C CA . LEU A 1 92 ? 0.227 -2.327 14.198 1.00 97.88 92 LEU A CA 1
ATOM 678 C C . LEU A 1 92 ? -0.259 -0.944 13.737 1.00 97.88 92 LEU A C 1
ATOM 680 O O . LEU A 1 92 ? -1.393 -0.567 14.013 1.00 97.88 92 LEU A O 1
ATOM 684 N N . VAL A 1 93 ? 0.535 -0.243 12.915 1.00 97.75 93 VAL A N 1
ATOM 685 C CA . VAL A 1 93 ? 0.144 1.064 12.349 1.00 97.75 93 VAL A CA 1
ATOM 686 C C . VAL A 1 93 ? -1.132 0.968 11.505 1.00 97.75 93 VAL A C 1
ATOM 688 O O . VAL A 1 93 ? -1.968 1.869 11.557 1.00 97.75 93 VAL A O 1
ATOM 691 N N . ARG A 1 94 ? -1.303 -0.106 10.722 1.00 97.06 94 ARG A N 1
ATOM 692 C CA . ARG A 1 94 ? -2.524 -0.324 9.927 1.00 97.06 94 ARG A CA 1
ATOM 693 C C . ARG A 1 94 ? -3.742 -0.578 10.813 1.00 97.06 94 ARG A C 1
ATOM 695 O O . ARG A 1 94 ? -4.771 0.043 10.578 1.00 97.06 94 ARG A O 1
ATOM 702 N N . CYS A 1 95 ? -3.612 -1.430 11.828 1.00 96.88 95 CYS A N 1
ATOM 703 C CA . CYS A 1 95 ? -4.685 -1.713 12.779 1.00 96.88 95 CYS A CA 1
ATOM 704 C C . CYS A 1 95 ? -5.120 -0.447 13.529 1.00 96.88 95 CYS A C 1
ATOM 706 O O . CYS A 1 95 ? -6.310 -0.163 13.593 1.00 96.88 95 CYS A O 1
ATOM 708 N N . TRP A 1 96 ? -4.177 0.366 14.015 1.00 97.69 96 TRP A N 1
ATOM 709 C CA . TRP A 1 96 ? -4.508 1.626 14.688 1.00 97.69 96 TRP A CA 1
ATOM 710 C C . TRP A 1 96 ? -5.197 2.636 13.770 1.00 97.69 96 TRP A C 1
ATOM 712 O O . TRP A 1 96 ? -6.150 3.282 14.192 1.00 97.69 96 TRP A O 1
ATOM 722 N N . ARG A 1 97 ? -4.772 2.754 12.504 1.00 96.56 97 ARG A N 1
ATOM 723 C CA . ARG A 1 97 ? -5.469 3.612 11.528 1.00 96.56 97 ARG A CA 1
ATOM 724 C C . ARG A 1 97 ? -6.915 3.170 11.314 1.00 96.56 97 ARG A C 1
ATOM 726 O O . ARG A 1 97 ? -7.806 4.004 11.392 1.00 96.56 97 ARG A O 1
ATOM 733 N N . GLN A 1 98 ? -7.138 1.869 11.125 1.00 94.38 98 GLN A N 1
ATOM 734 C CA . GLN A 1 98 ? -8.481 1.309 10.949 1.00 94.38 98 GLN A CA 1
ATOM 735 C C . GLN A 1 98 ? -9.370 1.548 12.175 1.00 94.38 98 GLN A C 1
ATOM 737 O O . GLN A 1 98 ? -10.512 1.964 12.022 1.00 94.38 98 GLN A O 1
ATOM 742 N N . LEU A 1 99 ? -8.846 1.345 13.389 1.00 94.62 99 LEU A N 1
ATOM 743 C CA . LEU A 1 99 ? -9.592 1.614 14.624 1.00 94.62 99 LEU A CA 1
ATOM 744 C C . LEU A 1 99 ? -10.002 3.087 14.738 1.00 94.62 99 LEU A C 1
ATOM 746 O O . LEU A 1 99 ? -11.135 3.379 15.107 1.00 94.62 99 LEU A O 1
ATOM 750 N N . ILE A 1 100 ? -9.109 4.012 14.379 1.00 95.00 100 ILE A N 1
ATOM 751 C CA . ILE A 1 100 ? -9.401 5.451 14.397 1.00 95.00 100 ILE A CA 1
ATOM 752 C C . ILE A 1 100 ? -10.459 5.822 13.355 1.00 95.00 100 ILE A C 1
ATOM 754 O O . ILE A 1 100 ? -11.355 6.606 13.655 1.00 95.00 100 ILE A O 1
ATOM 758 N N . GLU A 1 101 ? -10.380 5.258 12.150 1.00 94.06 101 GLU A N 1
ATOM 759 C CA . GLU A 1 101 ? -11.384 5.463 11.099 1.00 94.06 101 GLU A CA 1
ATOM 760 C C . GLU A 1 101 ? -12.763 4.948 11.541 1.00 94.06 101 GLU A C 1
ATOM 762 O O . GLU A 1 101 ? -13.763 5.641 11.367 1.00 94.06 101 GLU A O 1
ATOM 767 N N . MET A 1 102 ? -12.816 3.779 12.188 1.00 92.12 102 MET A N 1
ATOM 768 C CA . MET A 1 102 ? -14.055 3.222 12.740 1.00 92.12 102 MET A CA 1
ATOM 769 C C . MET A 1 102 ? -14.629 4.076 13.877 1.00 92.12 102 MET A C 1
ATOM 771 O O . MET A 1 102 ? -15.836 4.302 13.914 1.00 92.12 102 MET A O 1
ATOM 775 N N . GLN A 1 103 ? -13.785 4.584 14.780 1.00 93.25 103 GLN A N 1
ATOM 776 C CA . GLN A 1 103 ? -14.209 5.492 15.854 1.00 93.25 103 GLN A CA 1
ATOM 777 C C . GLN A 1 103 ? -14.762 6.809 15.293 1.00 93.25 103 GLN A C 1
ATOM 779 O O . GLN A 1 103 ? -15.785 7.294 15.768 1.00 93.25 103 GLN A O 1
ATOM 784 N N . ALA A 1 104 ? -14.125 7.365 14.259 1.00 91.38 104 ALA A N 1
ATOM 785 C CA . ALA A 1 104 ? -14.591 8.584 13.603 1.00 91.38 104 ALA A CA 1
ATOM 786 C C . ALA A 1 104 ? -15.940 8.375 12.893 1.00 91.38 104 ALA A C 1
ATOM 788 O O . ALA A 1 104 ? -16.835 9.207 13.025 1.00 91.38 104 ALA A O 1
ATOM 789 N N . ALA A 1 105 ? -16.111 7.247 12.197 1.00 90.88 105 ALA A N 1
ATOM 790 C CA . ALA A 1 105 ? -17.378 6.897 11.558 1.00 90.88 105 ALA A CA 1
ATOM 791 C C . ALA A 1 105 ? -18.506 6.683 12.584 1.00 90.88 105 ALA A C 1
ATOM 793 O O . ALA A 1 105 ? -19.623 7.151 12.378 1.00 90.88 105 ALA A O 1
ATOM 794 N N . GLY A 1 106 ? -18.207 6.024 13.710 1.00 90.62 106 GLY A N 1
ATOM 795 C CA . GLY A 1 106 ? -19.161 5.838 14.805 1.00 90.62 106 GLY A CA 1
ATOM 796 C C . GLY A 1 106 ? -19.573 7.155 15.468 1.00 90.62 106 GLY A C 1
ATOM 797 O O . GLY A 1 106 ? -20.756 7.363 15.724 1.00 90.62 106 GLY A O 1
ATOM 798 N N . ALA A 1 107 ? -18.624 8.072 15.683 1.00 89.38 107 ALA A N 1
ATOM 799 C CA . ALA A 1 107 ? -18.911 9.397 16.229 1.00 89.38 107 ALA A CA 1
ATOM 800 C C . ALA A 1 107 ? -19.801 10.231 15.289 1.00 89.38 107 ALA A C 1
ATOM 802 O O . ALA A 1 107 ? -20.757 10.849 15.746 1.00 89.38 107 ALA A O 1
ATOM 803 N N . ALA A 1 108 ? -19.542 10.198 13.976 1.00 87.25 108 ALA A N 1
ATOM 804 C CA . ALA A 1 108 ? -20.377 10.887 12.989 1.00 87.25 108 ALA A CA 1
ATOM 805 C C . ALA A 1 108 ? -21.813 10.332 12.948 1.00 87.25 108 ALA A C 1
ATOM 807 O O . ALA A 1 108 ? -22.772 11.100 12.886 1.00 87.25 108 ALA A O 1
ATOM 808 N N . ALA A 1 109 ? -21.970 9.007 13.039 1.00 87.88 109 ALA A N 1
ATOM 809 C CA . ALA A 1 109 ? -23.284 8.369 13.088 1.00 87.88 109 ALA A CA 1
ATOM 810 C C . ALA A 1 109 ? -24.065 8.728 14.366 1.00 87.88 109 ALA A C 1
ATOM 812 O O . ALA A 1 109 ? -25.270 8.958 14.294 1.00 87.88 109 ALA A O 1
ATOM 813 N N . ALA A 1 110 ? -23.390 8.818 15.517 1.00 88.50 110 ALA A N 1
ATOM 814 C CA . ALA A 1 110 ? -24.019 9.206 16.780 1.00 88.50 110 ALA A CA 1
ATOM 815 C C . ALA A 1 110 ? -24.502 10.668 16.766 1.00 88.50 110 ALA A C 1
ATOM 817 O O . ALA A 1 110 ? -25.615 10.947 17.208 1.00 88.50 110 ALA A O 1
ATOM 818 N N . SER A 1 111 ? -23.714 11.590 16.201 1.00 85.38 111 SER A N 1
ATOM 819 C CA . SER A 1 111 ? -24.103 13.004 16.086 1.00 85.38 111 SER A CA 1
ATOM 820 C C . SER A 1 111 ? -25.272 13.236 15.121 1.00 85.38 111 SER A C 1
ATOM 822 O O . SER A 1 111 ? -26.048 14.166 15.319 1.00 85.38 111 SER A O 1
ATOM 824 N N . GLY A 1 112 ? -25.441 12.387 14.100 1.00 78.88 112 GLY A N 1
ATOM 825 C CA . GLY A 1 112 ? -26.540 12.499 13.134 1.00 78.88 112 GLY A CA 1
ATOM 826 C C . GLY A 1 112 ? -27.921 12.090 13.666 1.00 78.88 112 GLY A C 1
ATOM 827 O O . GLY A 1 112 ? -28.925 12.415 13.041 1.00 78.88 112 GLY A O 1
ATOM 828 N N . ALA A 1 113 ? -27.998 11.400 14.809 1.00 73.44 113 ALA A N 1
ATOM 829 C CA . ALA A 1 113 ? -29.257 10.876 15.348 1.00 73.44 113 ALA A CA 1
ATOM 830 C C . ALA A 1 113 ? -29.963 11.813 16.352 1.00 73.44 113 ALA A C 1
ATOM 832 O O . ALA A 1 113 ? -31.106 11.555 16.715 1.00 73.44 113 ALA A O 1
ATOM 833 N N . SER A 1 114 ? -29.319 12.900 16.794 1.00 69.75 114 SER A N 1
ATOM 834 C CA . SER A 1 114 ? -29.845 13.793 17.846 1.00 69.75 114 SER A CA 1
ATOM 835 C C . SER A 1 114 ? -30.538 15.065 17.322 1.00 69.75 114 SER A C 1
ATOM 837 O O . SER A 1 114 ? -30.806 15.975 18.101 1.00 69.75 114 SER A O 1
ATOM 839 N N . GLY A 1 115 ? -30.803 15.162 16.014 1.00 60.84 115 GLY A N 1
ATOM 840 C CA . GLY A 1 115 ? -31.256 16.392 15.345 1.00 60.84 115 GLY A CA 1
ATOM 841 C C . GLY A 1 115 ? -32.688 16.373 14.802 1.00 60.84 115 GLY A C 1
ATOM 842 O O . GLY A 1 115 ? -32.915 16.927 13.731 1.00 60.84 115 GLY A O 1
ATOM 843 N N . ALA A 1 116 ? -33.640 15.729 15.483 1.00 53.41 116 ALA A N 1
ATOM 844 C CA . ALA A 1 116 ? -35.055 15.734 15.091 1.00 53.41 116 ALA A CA 1
ATOM 845 C C . ALA A 1 116 ? -35.968 16.123 16.267 1.00 53.41 116 ALA A C 1
ATOM 847 O O . ALA A 1 116 ? -36.780 15.328 16.723 1.00 53.41 116 ALA A O 1
ATOM 848 N N . GLU A 1 117 ? -35.832 17.358 16.742 1.00 59.81 117 GLU A N 1
ATOM 849 C CA . GLU A 1 117 ? -36.872 18.056 17.506 1.00 59.81 117 GLU A CA 1
ATOM 850 C C . GLU A 1 117 ? -37.300 19.274 16.662 1.00 59.81 117 GLU A C 1
ATOM 852 O O . GLU A 1 117 ? -36.461 20.132 16.369 1.00 59.81 117 GLU A O 1
ATOM 857 N N . PRO A 1 118 ? -38.561 19.349 16.195 1.00 63.69 118 PRO A N 1
ATOM 858 C CA . PRO A 1 118 ? -39.063 20.472 15.415 1.00 63.69 118 PRO A CA 1
ATOM 859 C C . PRO A 1 118 ? -39.471 21.601 16.371 1.00 63.69 118 PRO A C 1
ATOM 861 O O . PRO A 1 118 ? -40.638 21.744 16.725 1.00 63.69 118 PRO A O 1
ATOM 864 N N . GLY A 1 119 ? -38.494 22.387 16.817 1.00 56.88 119 GLY A N 1
ATOM 865 C CA . GLY A 1 119 ? -38.716 23.613 17.583 1.00 56.88 119 GLY A CA 1
ATOM 866 C C . GLY A 1 119 ? -38.622 24.831 16.675 1.00 56.88 119 GLY A C 1
ATOM 867 O O . GLY A 1 119 ? -37.540 25.162 16.198 1.00 56.88 119 GLY A O 1
ATOM 868 N N . ALA A 1 120 ? -39.764 25.459 16.408 1.00 66.19 120 ALA A N 1
ATOM 869 C CA . ALA A 1 120 ? -39.843 26.761 15.766 1.00 66.19 120 ALA A CA 1
ATOM 870 C C . ALA A 1 120 ? -39.265 27.869 16.670 1.00 66.19 120 ALA A C 1
ATOM 872 O O . ALA A 1 120 ? -39.324 27.770 17.893 1.00 66.19 120 ALA A O 1
ATOM 873 N N . ASP A 1 121 ? -38.806 28.924 15.998 1.00 54.53 121 ASP A N 1
ATOM 874 C CA . ASP A 1 121 ? -38.509 30.282 16.467 1.00 54.53 121 ASP A CA 1
ATOM 875 C C . ASP A 1 121 ? -37.078 30.694 16.881 1.00 54.53 121 ASP A C 1
ATOM 877 O O . ASP A 1 121 ? -36.390 30.067 17.680 1.00 54.53 121 ASP A O 1
ATOM 881 N N . GLU A 1 122 ? -36.735 31.866 16.320 1.00 48.66 122 GLU A N 1
ATOM 882 C CA . GLU A 1 122 ? -35.757 32.887 16.732 1.00 48.66 122 GLU A CA 1
ATOM 883 C C . GLU A 1 122 ? -34.266 32.728 16.340 1.00 48.66 122 GLU A C 1
ATOM 885 O O . GLU A 1 122 ? -33.415 32.180 17.031 1.00 48.66 122 GLU A O 1
ATOM 890 N N . ALA A 1 123 ? -33.969 33.317 15.176 1.00 54.03 123 ALA A N 1
ATOM 891 C CA . ALA A 1 123 ? -32.997 34.396 14.966 1.00 54.03 123 ALA A CA 1
ATOM 892 C C . ALA A 1 123 ? -31.649 34.400 15.734 1.00 54.03 123 ALA A C 1
ATOM 894 O O . ALA A 1 123 ? -31.549 34.831 16.877 1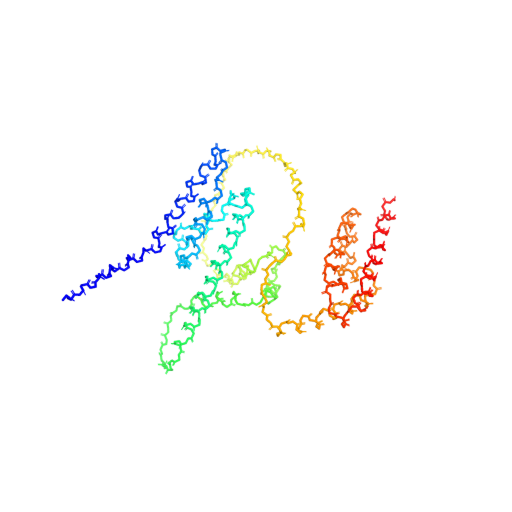.00 54.03 123 ALA A O 1
ATOM 895 N N . GLY A 1 124 ? -30.566 34.208 14.967 1.00 49.75 124 GLY A N 1
ATOM 896 C CA . GLY A 1 124 ? -29.438 35.150 14.997 1.00 49.75 124 GLY A CA 1
ATOM 897 C C . GLY A 1 124 ? -28.083 34.637 15.497 1.00 49.75 124 GLY A C 1
ATOM 898 O O . GLY A 1 124 ? -27.860 34.482 16.689 1.00 49.75 124 GLY A O 1
ATOM 899 N N . GLY A 1 125 ? -27.112 34.570 14.573 1.00 47.31 125 GLY A N 1
ATOM 900 C CA . GLY A 1 125 ? -25.715 34.926 14.865 1.00 47.31 125 GLY A CA 1
ATOM 901 C C . GLY A 1 125 ? -24.664 33.814 14.752 1.00 47.31 125 GLY A C 1
ATOM 902 O O . GLY A 1 125 ? -24.536 32.978 15.635 1.00 47.31 125 GLY A O 1
ATOM 903 N N . GLY A 1 126 ? -23.807 33.902 13.723 1.00 48.72 126 GLY A N 1
ATOM 904 C CA . GLY A 1 126 ? -22.423 33.400 13.806 1.00 48.72 126 GLY A CA 1
ATOM 905 C C . GLY A 1 126 ? -22.063 32.109 13.059 1.00 48.72 126 GLY A C 1
ATOM 906 O O . GLY A 1 126 ? -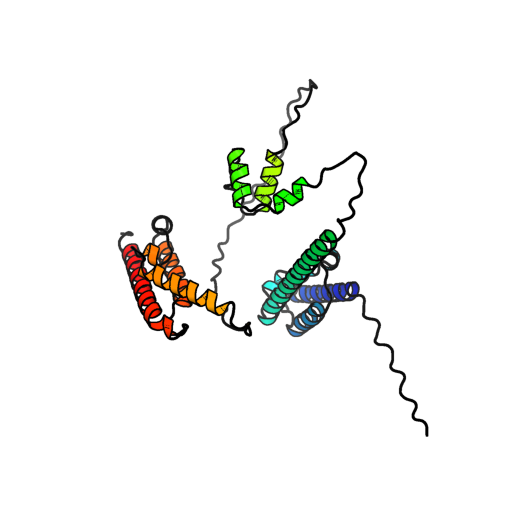21.236 31.342 13.544 1.00 48.72 126 GLY A O 1
ATOM 907 N N . GLY A 1 127 ? -22.633 31.852 11.878 1.00 49.19 127 GLY A N 1
ATOM 908 C CA . GLY A 1 127 ? -22.258 30.712 11.029 1.00 49.19 127 GLY A CA 1
ATOM 909 C C . GLY A 1 127 ? -20.974 30.961 10.228 1.00 49.19 127 GLY A C 1
ATOM 910 O O . GLY A 1 127 ? -21.022 31.604 9.186 1.00 49.19 127 GLY A O 1
ATOM 911 N N . GLY A 1 128 ? -19.835 30.446 10.705 1.00 52.81 128 GLY A N 1
ATOM 912 C CA . GLY A 1 128 ? -18.544 30.502 9.996 1.00 52.81 128 GLY A CA 1
ATOM 913 C C . GLY A 1 128 ? -17.872 29.144 9.746 1.00 52.81 128 GLY A C 1
ATOM 914 O O . GLY A 1 128 ? -16.748 29.115 9.260 1.00 52.81 128 GLY A O 1
ATOM 915 N N . GLY A 1 129 ? -18.516 28.024 10.098 1.00 53.50 129 GLY A N 1
ATOM 916 C CA . GLY A 1 129 ? -17.894 26.688 10.058 1.00 53.50 129 GLY A CA 1
ATOM 917 C C . GLY A 1 129 ? -18.498 25.684 9.070 1.00 53.50 129 GLY A C 1
ATOM 918 O O . GLY A 1 129 ? -17.936 24.606 8.908 1.00 53.50 129 GLY A O 1
ATOM 919 N N . SER A 1 130 ? -19.626 26.001 8.422 1.00 61.78 130 SER A N 1
ATOM 920 C CA . SER A 1 130 ? -20.376 25.017 7.618 1.00 61.78 130 SER A CA 1
ATOM 921 C C . SER A 1 130 ? -19.766 24.767 6.237 1.00 61.78 130 SER A C 1
ATOM 923 O O . SER A 1 130 ? -19.769 23.638 5.754 1.00 61.78 130 SER A O 1
ATOM 925 N N . ASP A 1 131 ? -19.202 25.795 5.603 1.00 71.00 131 ASP A N 1
ATOM 926 C CA . ASP A 1 131 ? -18.753 25.698 4.206 1.00 71.00 131 ASP A CA 1
ATOM 927 C C . ASP A 1 131 ? -17.480 24.850 4.040 1.00 71.00 131 ASP A C 1
ATOM 929 O O . ASP A 1 131 ? -17.158 24.383 2.945 1.00 71.00 131 ASP A O 1
ATOM 933 N N . ASP A 1 132 ? -16.745 24.634 5.131 1.00 74.25 132 ASP A N 1
ATOM 934 C CA . ASP A 1 132 ? -15.448 23.964 5.116 1.00 74.25 132 ASP A CA 1
ATOM 935 C C . ASP A 1 132 ? -15.561 22.430 5.078 1.00 74.25 132 ASP A C 1
ATOM 937 O O . ASP A 1 132 ? -14.814 21.754 4.360 1.00 74.25 132 ASP A O 1
ATOM 941 N N . GLU A 1 133 ? -16.542 21.884 5.799 1.00 80.19 133 GLU A N 1
ATOM 942 C CA . GLU A 1 133 ? -16.888 20.457 5.779 1.00 80.19 133 GLU A CA 1
ATOM 943 C C . GLU A 1 133 ? -17.444 20.048 4.405 1.00 80.19 133 GLU A C 1
ATOM 945 O O . GLU A 1 133 ? -17.017 19.041 3.829 1.00 80.19 133 GLU A O 1
ATOM 950 N N . ASP A 1 134 ? -18.294 20.886 3.809 1.00 87.00 134 ASP A N 1
ATOM 951 C CA . ASP A 1 134 ? -18.898 20.630 2.498 1.00 87.00 134 ASP A CA 1
ATOM 952 C C . ASP A 1 134 ? -17.857 20.533 1.373 1.00 87.00 134 ASP A C 1
ATOM 954 O O . ASP A 1 134 ? -17.966 19.700 0.465 1.00 87.00 134 ASP A O 1
ATOM 958 N N . LEU A 1 135 ? -16.793 21.342 1.421 1.00 89.69 135 LEU A N 1
ATOM 959 C CA . LEU A 1 135 ? -15.713 21.282 0.429 1.00 89.69 135 LEU A CA 1
ATOM 960 C C . LEU A 1 135 ? -14.885 19.994 0.540 1.00 89.69 135 LEU A C 1
ATOM 962 O O . LEU A 1 135 ? -14.415 19.471 -0.477 1.00 89.69 135 LEU A O 1
ATOM 966 N N . MET A 1 136 ? -14.723 19.455 1.751 1.00 90.81 136 MET A N 1
ATOM 967 C CA . MET A 1 136 ? -13.984 18.212 1.988 1.00 90.81 136 MET A CA 1
ATOM 968 C C . MET A 1 136 ? -14.752 16.974 1.519 1.00 90.81 136 MET A C 1
ATOM 970 O O . MET A 1 136 ? -14.122 15.974 1.156 1.00 90.81 136 MET A O 1
ATOM 974 N N . GLN A 1 137 ? -16.082 17.039 1.449 1.00 93.00 137 GLN A N 1
ATOM 975 C CA . GLN A 1 137 ? -16.925 15.927 1.004 1.00 93.00 137 GLN A CA 1
ATOM 976 C C . GLN A 1 137 ? -17.082 15.857 -0.526 1.00 93.00 137 GLN A C 1
ATOM 978 O O . GLN A 1 137 ? -17.206 14.760 -1.076 1.00 93.00 137 GLN A O 1
ATOM 983 N N . ARG A 1 138 ? -16.942 16.974 -1.254 1.00 95.06 138 ARG A N 1
ATOM 984 C CA . ARG A 1 138 ? -17.059 16.999 -2.729 1.00 95.06 138 ARG A CA 1
ATOM 985 C C . ARG A 1 138 ? -16.042 16.092 -3.443 1.00 95.06 138 ARG A C 1
ATOM 987 O O . ARG A 1 138 ? -14.882 15.998 -3.022 1.00 95.06 138 ARG A O 1
ATOM 994 N N . PRO A 1 139 ? -16.413 15.415 -4.543 1.00 96.12 139 PRO A N 1
ATOM 995 C CA . PRO A 1 139 ? -15.487 14.605 -5.329 1.00 96.12 139 PRO A CA 1
ATOM 996 C C . PRO A 1 139 ? -14.412 15.465 -6.016 1.00 96.12 139 PRO A C 1
ATOM 998 O O . PRO A 1 139 ? -14.628 16.619 -6.379 1.00 96.12 139 PRO A O 1
ATOM 1001 N N . VAL A 1 140 ? -13.227 14.884 -6.243 1.00 95.19 140 VAL A N 1
ATOM 1002 C CA . VAL A 1 140 ? -12.058 15.585 -6.820 1.00 95.19 140 VAL A CA 1
ATOM 1003 C C . VAL A 1 140 ? -12.349 16.178 -8.206 1.00 95.19 140 VAL A C 1
ATOM 1005 O O . VAL A 1 140 ? -11.801 17.222 -8.554 1.00 95.19 140 VAL A O 1
ATOM 1008 N N . SER A 1 141 ? -13.208 15.532 -8.997 1.00 95.31 141 SER A N 1
ATOM 1009 C CA . SER A 1 141 ? -13.643 16.021 -10.310 1.00 95.31 141 SER A CA 1
ATOM 1010 C C . SER A 1 141 ? -14.384 17.354 -10.218 1.00 95.31 141 SER A C 1
ATOM 1012 O O . SER A 1 141 ? -14.104 18.259 -10.999 1.00 95.31 141 SER A O 1
ATOM 1014 N N . GLU A 1 142 ? -15.276 17.497 -9.240 1.00 96.00 142 GLU A N 1
ATOM 1015 C CA . GLU A 1 142 ? -16.067 18.709 -9.026 1.00 96.00 142 GLU A CA 1
ATOM 1016 C C . GLU A 1 142 ? -15.196 19.854 -8.494 1.00 96.00 142 GLU A C 1
ATOM 1018 O O . GLU A 1 142 ? -15.285 20.980 -8.981 1.00 96.00 142 GLU A O 1
ATOM 1023 N N . LEU A 1 143 ? -14.266 19.553 -7.577 1.00 96.38 143 LEU A N 1
ATOM 1024 C CA . LEU A 1 143 ? -13.285 20.529 -7.084 1.00 96.38 143 LEU A CA 1
ATOM 1025 C C . LEU A 1 143 ? -12.404 21.075 -8.223 1.00 96.38 143 LEU A C 1
ATOM 1027 O O . LEU A 1 143 ? -12.174 22.281 -8.311 1.00 96.38 143 LEU A O 1
ATOM 1031 N N . LYS A 1 144 ? -11.945 20.204 -9.134 1.00 96.25 144 LYS A N 1
ATOM 1032 C CA . LYS A 1 144 ? -11.168 20.613 -10.316 1.00 96.25 144 LYS A CA 1
ATOM 1033 C C . LYS A 1 144 ? -11.997 21.431 -11.305 1.00 96.25 144 LYS A C 1
ATOM 1035 O O . LYS A 1 144 ? -11.493 22.430 -11.817 1.00 96.25 144 LYS A O 1
ATOM 1040 N N . ALA A 1 145 ? -13.247 21.040 -11.559 1.00 95.94 145 ALA A N 1
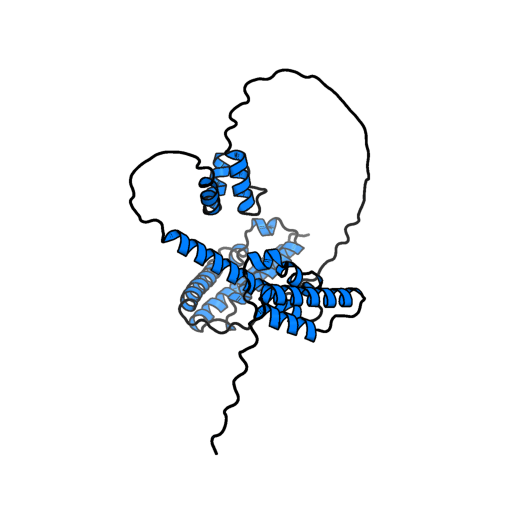ATOM 1041 C CA . ALA A 1 145 ? -14.151 21.795 -12.425 1.00 95.94 145 ALA A CA 1
ATOM 1042 C C . ALA A 1 145 ? -14.377 23.216 -11.884 1.00 95.94 145 ALA A C 1
ATOM 1044 O O . ALA A 1 145 ? -14.260 24.182 -12.634 1.00 95.94 145 ALA A O 1
ATOM 1045 N N . ARG A 1 146 ? -14.581 23.350 -10.567 1.00 95.56 146 ARG A N 1
ATOM 1046 C CA . ARG A 1 146 ? -14.778 24.642 -9.899 1.00 95.56 146 ARG A CA 1
ATOM 1047 C C . ARG A 1 146 ? -13.527 25.533 -9.921 1.00 95.56 146 ARG A C 1
ATOM 1049 O O . ARG A 1 146 ? -13.636 26.727 -10.179 1.00 95.56 146 ARG A O 1
ATOM 1056 N N . LEU A 1 147 ? -12.329 24.977 -9.726 1.00 95.62 147 LEU A N 1
ATOM 1057 C CA . LEU A 1 147 ? -11.075 25.733 -9.902 1.00 95.62 147 LEU A CA 1
ATOM 1058 C C . LEU A 1 147 ? -10.858 26.168 -11.357 1.00 95.62 147 LEU A C 1
ATOM 1060 O O . LEU A 1 147 ? -10.402 27.281 -11.602 1.00 95.62 147 LEU A O 1
ATOM 1064 N N . THR A 1 148 ? -11.253 25.328 -12.317 1.00 95.69 148 THR A N 1
ATOM 1065 C CA . THR A 1 148 ? -11.180 25.655 -13.749 1.00 95.69 148 THR A CA 1
ATOM 1066 C C . THR A 1 148 ? -12.126 26.803 -14.106 1.00 95.69 148 THR A C 1
ATOM 1068 O O . THR A 1 148 ? -11.712 27.715 -14.816 1.00 95.69 148 THR A O 1
ATOM 1071 N N . SER A 1 149 ? -13.353 26.827 -13.566 1.00 94.12 149 SER A N 1
ATOM 1072 C CA . SER A 1 149 ? -14.276 27.959 -13.762 1.00 94.12 149 SER A CA 1
ATOM 1073 C C . SER A 1 149 ? -13.777 29.264 -13.136 1.00 94.12 149 SER A C 1
ATOM 1075 O O . SER A 1 149 ? -14.150 30.336 -13.594 1.00 94.12 149 SER A O 1
ATOM 1077 N N . LEU A 1 150 ? -12.913 29.177 -12.119 1.00 94.56 150 LEU A N 1
ATOM 1078 C CA . LEU A 1 150 ? -12.245 30.323 -11.494 1.00 94.56 150 LEU A CA 1
ATOM 1079 C C . LEU A 1 150 ? -10.918 30.701 -12.183 1.00 94.56 150 LEU A C 1
ATOM 1081 O O . LEU A 1 150 ? -10.231 31.609 -11.726 1.00 94.56 150 LEU A O 1
ATOM 1085 N N . GLY A 1 151 ? -10.521 30.006 -13.257 1.00 95.19 151 GLY A N 1
ATOM 1086 C CA . GLY A 1 151 ? -9.267 30.266 -13.973 1.00 95.19 151 GLY A CA 1
ATOM 1087 C C . GLY A 1 151 ? -7.998 29.830 -13.228 1.00 95.19 151 GLY A C 1
ATOM 1088 O O . GLY A 1 151 ? -6.896 30.222 -13.610 1.00 95.19 151 GLY A O 1
ATOM 1089 N N . VAL A 1 152 ? -8.116 29.013 -12.176 1.00 96.12 152 VAL A N 1
ATOM 1090 C CA . VAL A 1 152 ? -6.979 28.552 -11.366 1.00 96.12 152 VAL A CA 1
ATOM 1091 C C . VAL A 1 152 ? -6.464 27.209 -11.888 1.00 96.12 152 VAL A C 1
ATOM 1093 O O . VAL A 1 152 ? -7.173 26.203 -11.904 1.00 96.12 152 VAL A O 1
ATOM 1096 N N . GLY A 1 153 ? -5.193 27.170 -12.298 1.00 94.94 153 GLY A N 1
ATOM 1097 C CA . GLY A 1 153 ? -4.556 25.954 -12.809 1.00 94.94 153 GLY A CA 1
ATOM 1098 C C . GLY A 1 153 ? -4.297 24.905 -11.719 1.00 94.94 153 GLY A C 1
ATOM 1099 O O . GLY A 1 153 ? -3.609 25.173 -10.739 1.00 94.94 153 GLY A O 1
ATOM 1100 N N . THR A 1 154 ? -4.769 23.670 -11.920 1.00 96.00 154 THR A N 1
ATOM 1101 C CA . THR A 1 154 ? -4.644 22.572 -10.935 1.00 96.00 154 THR A CA 1
ATOM 1102 C C . THR A 1 154 ? -3.429 21.660 -11.154 1.00 96.00 154 THR A C 1
ATOM 1104 O O . THR A 1 154 ? -3.353 20.579 -10.574 1.00 96.00 154 THR A O 1
ATOM 1107 N N . SER A 1 155 ? -2.494 22.025 -12.037 1.00 92.88 155 SER A N 1
ATOM 1108 C CA . SER A 1 155 ? -1.388 21.150 -12.472 1.00 92.88 155 SER A CA 1
ATOM 1109 C C . SER A 1 155 ? -0.370 20.829 -11.372 1.00 92.88 155 SER A C 1
ATOM 1111 O O . SER A 1 155 ? 0.380 19.865 -11.504 1.00 92.88 155 SER A O 1
ATOM 1113 N N . ARG A 1 156 ? -0.356 21.608 -10.283 1.00 89.38 156 ARG A N 1
ATOM 1114 C CA . ARG A 1 156 ? 0.544 21.429 -9.131 1.00 89.38 156 ARG A CA 1
ATOM 1115 C C . ARG A 1 156 ? -0.102 20.735 -7.925 1.00 89.38 156 ARG A C 1
ATOM 1117 O O . ARG A 1 156 ? 0.590 20.501 -6.943 1.00 89.38 156 ARG A O 1
ATOM 1124 N N . CYS A 1 157 ? -1.391 20.401 -7.991 1.00 94.56 157 CYS A N 1
ATOM 1125 C CA . CYS A 1 157 ? -2.115 19.772 -6.886 1.00 94.56 157 CYS A CA 1
ATOM 1126 C C . CYS A 1 157 ? -1.965 18.253 -6.957 1.00 94.56 157 CYS A C 1
ATOM 1128 O O . CYS A 1 157 ? -2.429 17.626 -7.915 1.00 94.56 157 CYS A O 1
ATOM 1130 N N . VAL A 1 158 ? -1.327 17.663 -5.947 1.00 92.44 158 VAL A N 1
ATOM 1131 C CA . VAL A 1 158 ? -1.093 16.212 -5.873 1.00 92.44 158 VAL A CA 1
ATOM 1132 C C . VAL A 1 158 ? -2.143 15.556 -4.978 1.00 92.44 158 VAL A C 1
ATOM 1134 O O . VAL A 1 158 ? -2.534 14.413 -5.218 1.00 92.44 158 VAL A O 1
ATOM 1137 N N . GLU A 1 159 ? -2.655 16.298 -3.996 1.00 95.25 159 GLU A N 1
ATOM 1138 C CA . GLU A 1 159 ? -3.615 15.816 -3.012 1.00 95.25 159 GLU A CA 1
ATOM 1139 C C . GLU A 1 159 ? -4.949 16.577 -3.082 1.00 95.25 159 GLU A C 1
ATOM 1141 O O . GLU A 1 159 ? -5.040 17.708 -3.561 1.00 95.25 159 GLU A O 1
ATOM 1146 N N . LYS A 1 160 ? -6.029 15.952 -2.588 1.00 95.75 160 LYS A N 1
ATOM 1147 C CA . LYS A 1 160 ? -7.363 16.580 -2.519 1.00 95.75 160 LYS A CA 1
ATOM 1148 C C . LYS A 1 160 ? -7.350 17.838 -1.640 1.00 95.75 160 LYS A C 1
ATOM 1150 O O . LYS A 1 160 ? -8.030 18.807 -1.963 1.00 95.75 160 LYS A O 1
ATOM 1155 N N . ALA A 1 161 ? -6.552 17.829 -0.572 1.00 94.94 161 ALA A N 1
ATOM 1156 C CA . ALA A 1 161 ? -6.393 18.965 0.328 1.00 94.94 161 ALA A CA 1
ATOM 1157 C C . ALA A 1 161 ? -5.825 20.206 -0.387 1.00 94.94 161 ALA A C 1
ATOM 1159 O O . ALA A 1 161 ? -6.283 21.311 -0.111 1.00 94.94 161 ALA A O 1
ATOM 1160 N N . ASP A 1 162 ? -4.920 20.030 -1.360 1.00 95.81 162 ASP A N 1
ATOM 1161 C CA . ASP A 1 162 ? -4.359 21.136 -2.153 1.00 95.81 162 ASP A CA 1
ATOM 1162 C C . ASP A 1 162 ? -5.448 21.856 -2.962 1.00 95.81 162 ASP A C 1
ATOM 1164 O O . ASP A 1 162 ? -5.455 23.080 -3.073 1.00 95.81 162 ASP A O 1
ATOM 1168 N N . LEU A 1 163 ? -6.395 21.091 -3.518 1.00 95.94 163 LEU A N 1
ATOM 1169 C CA . LEU A 1 163 ? -7.517 21.634 -4.289 1.00 95.94 163 LEU A CA 1
ATOM 1170 C C . LEU A 1 163 ? -8.488 22.409 -3.391 1.00 95.94 163 LEU A C 1
ATOM 1172 O O . LEU A 1 163 ? -8.963 23.474 -3.777 1.00 95.94 163 LEU A O 1
ATOM 1176 N N . VAL A 1 164 ? -8.764 21.894 -2.189 1.00 95.31 164 VAL A N 1
ATOM 1177 C CA . VAL A 1 164 ? -9.616 22.574 -1.200 1.00 95.31 164 VAL A CA 1
ATOM 1178 C C . VAL A 1 164 ? -8.950 23.864 -0.714 1.00 95.31 164 VAL A C 1
ATOM 1180 O O . VAL A 1 164 ? -9.602 24.903 -0.669 1.00 95.31 164 VAL A O 1
ATOM 1183 N N . ALA A 1 165 ? -7.647 23.834 -0.425 1.00 94.25 165 ALA A N 1
ATOM 1184 C CA . ALA A 1 165 ? -6.894 25.019 -0.022 1.00 94.25 165 ALA A CA 1
ATOM 1185 C C . ALA A 1 165 ? -6.908 26.109 -1.107 1.00 94.25 165 ALA A C 1
ATOM 1187 O O . ALA A 1 165 ? -7.167 27.270 -0.798 1.00 94.25 165 ALA A O 1
ATOM 1188 N N . LEU A 1 166 ? -6.720 25.740 -2.380 1.00 95.19 166 LEU A N 1
ATOM 1189 C CA . LEU A 1 166 ? -6.819 26.689 -3.494 1.00 95.19 166 LEU A CA 1
ATOM 1190 C C . LEU A 1 166 ? -8.222 27.281 -3.650 1.00 95.19 166 LEU A C 1
ATOM 1192 O O . LEU A 1 166 ? -8.341 28.467 -3.942 1.00 95.19 166 LEU A O 1
ATOM 1196 N N . LEU A 1 167 ? -9.279 26.490 -3.442 1.00 94.25 167 LEU A N 1
ATOM 1197 C CA . LEU A 1 167 ? -10.655 26.996 -3.481 1.00 94.25 167 LEU A CA 1
ATOM 1198 C C . LEU A 1 167 ? -10.929 27.997 -2.358 1.00 94.25 167 LEU A C 1
ATOM 1200 O O . LEU A 1 167 ? -11.608 28.988 -2.606 1.00 94.25 167 LEU A O 1
ATOM 1204 N N . ARG A 1 168 ? -10.362 27.787 -1.163 1.00 91.69 168 ARG A N 1
ATOM 1205 C CA . ARG A 1 168 ? -10.432 28.773 -0.073 1.00 91.69 168 ARG A CA 1
ATOM 1206 C C . ARG A 1 168 ? -9.716 30.065 -0.454 1.00 91.69 168 ARG A C 1
ATOM 1208 O O . ARG A 1 168 ? -10.283 31.138 -0.302 1.00 91.69 168 ARG A O 1
ATOM 1215 N N . SER A 1 169 ? -8.505 29.966 -1.005 1.00 91.44 169 SER A N 1
ATOM 1216 C CA . SER A 1 169 ? -7.738 31.138 -1.448 1.00 91.44 169 SER A CA 1
ATOM 1217 C C . SER A 1 169 ? -8.406 31.902 -2.596 1.00 91.44 169 SER A C 1
ATOM 1219 O O . SER A 1 169 ? -8.264 33.115 -2.671 1.00 91.44 169 SER A O 1
ATOM 1221 N N . ALA A 1 170 ? -9.126 31.212 -3.483 1.00 91.25 170 ALA A N 1
ATOM 1222 C CA . ALA A 1 170 ? -9.805 31.822 -4.627 1.00 91.25 170 ALA A CA 1
ATOM 1223 C C . ALA A 1 170 ? -11.227 32.324 -4.308 1.00 91.25 170 ALA A C 1
ATOM 1225 O O . ALA A 1 170 ? -11.778 33.116 -5.067 1.00 91.25 170 ALA A O 1
ATOM 1226 N N . GLY A 1 171 ? -11.833 31.839 -3.219 1.00 79.94 171 GLY A N 1
ATOM 1227 C CA . GLY A 1 171 ? -13.226 32.092 -2.843 1.00 79.94 171 GLY A CA 1
ATOM 1228 C C . GLY A 1 171 ? -13.448 33.277 -1.904 1.00 79.94 171 GLY A C 1
ATOM 1229 O O . GLY A 1 171 ? -14.591 33.516 -1.528 1.00 79.94 171 GLY A O 1
ATOM 1230 N N . VAL A 1 172 ? -12.401 34.015 -1.522 1.00 64.19 172 VAL A N 1
ATOM 1231 C CA . VAL A 1 172 ? -12.544 35.264 -0.765 1.00 64.19 172 VAL A CA 1
ATOM 1232 C C . VAL A 1 172 ? -12.716 36.407 -1.770 1.00 64.19 172 VAL A C 1
ATOM 1234 O O . VAL A 1 172 ? -11.722 36.829 -2.363 1.00 64.19 172 VAL A O 1
ATOM 1237 N N . PRO A 1 173 ? -13.938 36.927 -2.006 1.00 55.41 173 PRO A N 1
ATOM 1238 C CA . PRO A 1 173 ? -14.071 38.215 -2.664 1.00 55.41 173 PRO A CA 1
ATOM 1239 C C . PRO A 1 173 ? -13.397 39.244 -1.755 1.00 55.41 173 PRO A C 1
ATOM 1241 O O . PRO A 1 173 ? -13.870 39.510 -0.651 1.00 55.41 173 PRO A O 1
ATOM 1244 N N . GLU A 1 174 ? -12.258 39.778 -2.195 1.00 44.34 174 GLU A N 1
ATOM 1245 C CA . GLU A 1 174 ? -11.612 40.935 -1.581 1.00 44.34 174 GLU A CA 1
ATOM 1246 C C . GLU A 1 174 ? -12.656 42.044 -1.409 1.00 44.34 174 GLU A C 1
ATOM 1248 O O . GLU A 1 174 ? -13.047 42.733 -2.354 1.00 44.34 174 GLU A O 1
ATOM 1253 N N . ARG A 1 175 ? -13.143 42.205 -0.179 1.00 47.66 175 ARG A N 1
ATOM 1254 C CA . ARG A 1 175 ? -13.867 43.398 0.238 1.00 47.66 175 ARG A CA 1
ATOM 1255 C C . ARG A 1 175 ? -12.806 44.495 0.278 1.00 47.66 175 ARG A C 1
ATOM 1257 O O . ARG A 1 175 ? -11.996 44.531 1.199 1.00 47.66 175 ARG A O 1
ATOM 1264 N N . GLY A 1 176 ? -12.751 45.281 -0.796 1.00 44.22 176 GLY A N 1
ATOM 1265 C CA . GLY A 1 176 ? -11.653 46.202 -1.073 1.00 44.22 176 GLY A CA 1
ATOM 1266 C C . GLY A 1 176 ? -11.316 47.127 0.106 1.00 44.22 176 GLY A C 1
ATOM 1267 O O . GLY A 1 176 ? -12.223 47.567 0.821 1.00 44.22 176 GLY A O 1
ATOM 1268 N N . PRO A 1 177 ? -10.029 47.449 0.320 1.00 47.97 177 PRO A N 1
ATOM 1269 C CA . PRO A 1 177 ? -9.622 48.354 1.381 1.00 47.97 177 PRO A CA 1
ATOM 1270 C C . PRO A 1 177 ? -10.041 49.786 1.035 1.00 47.97 177 PRO A C 1
ATOM 1272 O O . PRO A 1 177 ? -9.506 50.422 0.124 1.00 47.97 177 PRO A O 1
ATOM 1275 N N . ALA A 1 178 ? -10.990 50.316 1.804 1.00 47.03 178 ALA A N 1
ATOM 1276 C CA . ALA A 1 178 ? -11.205 51.748 1.900 1.00 47.03 178 ALA A CA 1
ATOM 1277 C C . ALA A 1 178 ? -9.961 52.396 2.537 1.00 47.03 178 ALA A C 1
ATOM 1279 O O . ALA A 1 178 ? -9.676 52.188 3.710 1.00 47.03 178 ALA A O 1
ATOM 1280 N N . GLY A 1 179 ? -9.221 53.136 1.709 1.00 46.03 179 GLY A N 1
ATOM 1281 C CA . GLY A 1 179 ? -8.380 54.296 2.019 1.00 46.03 179 GLY A CA 1
ATOM 1282 C C . GLY A 1 179 ? -7.567 54.333 3.318 1.00 46.03 179 GLY A C 1
ATOM 1283 O O . GLY A 1 179 ? -8.097 54.621 4.382 1.00 46.03 179 GLY A O 1
ATOM 1284 N N . ALA A 1 180 ? -6.240 54.304 3.184 1.00 41.56 180 ALA A N 1
ATOM 1285 C CA . ALA A 1 180 ? -5.372 55.190 3.960 1.00 41.56 180 ALA A CA 1
ATOM 1286 C C . ALA A 1 180 ? -4.070 55.446 3.194 1.00 41.56 180 ALA A C 1
ATOM 1288 O O . ALA A 1 180 ? -3.331 54.533 2.828 1.00 41.56 180 ALA A O 1
ATOM 1289 N N . ALA A 1 181 ? -3.835 56.721 2.912 1.00 45.66 181 ALA A N 1
ATOM 1290 C CA . ALA A 1 181 ? -2.681 57.234 2.207 1.00 45.66 181 ALA A CA 1
ATOM 1291 C C . ALA A 1 181 ? -1.413 57.214 3.076 1.00 45.66 181 ALA A C 1
ATOM 1293 O O . ALA A 1 181 ? -1.463 57.473 4.274 1.00 45.66 181 ALA A O 1
ATOM 1294 N N . GLY A 1 182 ? -0.268 57.057 2.406 1.00 41.50 182 GLY A N 1
ATOM 1295 C CA . GLY A 1 182 ? 0.985 57.700 2.800 1.00 41.50 182 GLY A CA 1
ATOM 1296 C C . GLY A 1 182 ? 1.947 56.882 3.660 1.00 41.50 182 GLY A C 1
ATOM 1297 O O . GLY A 1 182 ? 1.806 56.825 4.870 1.00 41.50 182 GLY A O 1
ATOM 1298 N N . ALA A 1 183 ? 3.026 56.390 3.043 1.00 39.75 183 ALA A N 1
ATOM 1299 C CA . ALA A 1 183 ? 4.395 56.642 3.512 1.00 39.75 183 ALA A CA 1
ATOM 1300 C C . ALA A 1 183 ? 5.420 56.057 2.528 1.00 39.75 183 ALA A C 1
ATOM 1302 O O . ALA A 1 183 ? 5.558 54.848 2.359 1.00 39.75 183 ALA A O 1
ATOM 1303 N N . LYS A 1 184 ? 6.184 56.952 1.897 1.00 51.03 184 LYS A N 1
ATOM 1304 C CA . LYS A 1 184 ? 7.437 56.640 1.204 1.00 51.03 184 LYS A CA 1
ATOM 1305 C C . LYS A 1 184 ? 8.469 56.179 2.237 1.00 51.03 184 LYS A C 1
ATOM 1307 O O . LYS A 1 184 ? 8.761 56.949 3.147 1.00 51.03 184 LYS A O 1
ATOM 1312 N N . ARG A 1 185 ? 9.103 55.018 2.045 1.00 39.78 185 ARG A N 1
ATOM 1313 C CA . ARG A 1 185 ? 10.473 54.752 2.528 1.00 39.78 185 ARG A CA 1
ATOM 1314 C C . ARG A 1 185 ? 11.124 53.593 1.762 1.00 39.78 185 ARG A C 1
ATOM 1316 O O . ARG A 1 185 ? 10.637 52.472 1.737 1.00 39.78 185 ARG A O 1
ATOM 1323 N N . ARG A 1 186 ? 12.239 53.931 1.121 1.00 46.44 186 ARG A N 1
ATOM 1324 C CA . ARG A 1 186 ? 13.270 53.085 0.492 1.00 46.44 186 ARG A CA 1
ATOM 1325 C C . ARG A 1 186 ? 14.511 53.158 1.423 1.00 46.44 186 ARG A C 1
ATOM 1327 O O . ARG A 1 186 ? 14.550 54.076 2.242 1.00 46.44 186 ARG A O 1
ATOM 1334 N N . PRO A 1 187 ? 15.619 52.443 1.168 1.00 59.12 187 PRO A N 1
ATOM 1335 C CA . PRO A 1 187 ? 15.854 50.995 1.122 1.00 59.12 187 PRO A CA 1
ATOM 1336 C C . PRO A 1 187 ? 16.912 50.560 2.172 1.00 59.12 187 PRO A C 1
ATOM 1338 O O . PRO A 1 187 ? 17.646 51.390 2.701 1.00 59.12 187 PRO A O 1
ATOM 1341 N N . SER A 1 188 ? 17.104 49.256 2.385 1.00 40.94 188 SER A N 1
ATOM 1342 C CA . SER A 1 188 ? 18.359 48.742 2.957 1.00 40.94 188 SER A CA 1
ATOM 1343 C C . SER A 1 188 ? 18.817 47.463 2.255 1.00 40.94 188 SER A C 1
ATOM 1345 O O . SER A 1 188 ? 18.191 46.409 2.306 1.00 40.94 188 SER A O 1
ATOM 1347 N N . LEU A 1 189 ? 19.940 47.628 1.557 1.00 47.50 189 LEU A N 1
ATOM 1348 C CA . LEU A 1 189 ? 20.904 46.607 1.172 1.00 47.50 189 LEU A CA 1
ATOM 1349 C C . LEU A 1 189 ? 21.593 46.080 2.440 1.00 47.50 189 LEU A C 1
ATOM 1351 O O . LEU A 1 189 ? 21.994 46.907 3.254 1.00 47.50 189 LEU A O 1
ATOM 1355 N N . LEU A 1 190 ? 21.769 44.756 2.566 1.00 42.06 190 LEU A N 1
ATOM 1356 C CA . LEU A 1 190 ? 22.967 44.047 3.075 1.00 42.06 190 LEU A CA 1
ATOM 1357 C C . LEU A 1 190 ? 22.630 42.632 3.583 1.00 42.06 190 LEU A C 1
ATOM 1359 O O . LEU A 1 190 ? 21.611 42.413 4.226 1.00 42.06 190 LEU A O 1
ATOM 1363 N N . GLY A 1 191 ? 23.568 41.706 3.352 1.00 33.78 191 GLY A N 1
ATOM 1364 C CA . GLY A 1 191 ? 23.707 40.435 4.076 1.00 33.78 191 GLY A CA 1
ATOM 1365 C C . GLY A 1 191 ? 23.246 39.206 3.287 1.00 33.78 191 GLY A C 1
ATOM 1366 O O . GLY A 1 191 ? 22.079 38.850 3.310 1.00 33.78 191 GLY A O 1
ATOM 1367 N N . ALA A 1 192 ? 24.088 38.611 2.439 1.00 40.00 192 ALA A N 1
ATOM 1368 C CA . ALA A 1 192 ? 25.038 37.550 2.805 1.00 40.00 192 ALA A CA 1
ATOM 1369 C C . ALA A 1 192 ? 24.363 36.268 3.331 1.00 40.00 192 ALA A C 1
ATOM 1371 O O . ALA A 1 192 ? 23.799 36.271 4.416 1.00 40.00 192 ALA A O 1
ATOM 1372 N N . SER A 1 193 ? 24.509 35.147 2.611 1.00 39.72 193 SER A N 1
ATOM 1373 C CA . SER A 1 193 ? 25.241 33.973 3.123 1.00 39.72 193 SER A CA 1
ATOM 1374 C C . SER A 1 193 ? 25.061 32.721 2.246 1.00 39.72 193 SER A C 1
ATOM 1376 O O . SER A 1 193 ? 23.955 32.301 1.922 1.00 39.72 193 SER A O 1
ATOM 1378 N N . ALA A 1 194 ? 26.209 32.111 1.946 1.00 40.25 194 ALA A N 1
ATOM 1379 C CA . ALA A 1 194 ? 26.455 30.682 1.756 1.00 40.25 194 ALA A CA 1
ATOM 1380 C C . ALA A 1 194 ? 25.792 29.930 0.585 1.00 40.25 194 ALA A C 1
ATOM 1382 O O . ALA A 1 194 ? 24.769 29.256 0.706 1.00 40.25 194 ALA A O 1
ATOM 1383 N N . ARG A 1 195 ? 26.567 29.852 -0.504 1.00 48.44 195 ARG A N 1
ATOM 1384 C CA . ARG A 1 195 ? 26.632 28.674 -1.378 1.00 48.44 195 ARG A CA 1
ATOM 1385 C C . ARG A 1 195 ? 26.989 27.443 -0.536 1.00 48.44 195 ARG A C 1
ATOM 1387 O O . ARG A 1 195 ? 28.074 27.382 0.034 1.00 48.44 195 ARG A O 1
ATOM 1394 N N . ARG A 1 196 ? 26.111 26.440 -0.503 1.00 43.12 196 ARG A N 1
ATOM 1395 C CA . ARG A 1 196 ? 26.473 25.066 -0.136 1.00 43.12 196 ARG A CA 1
ATOM 1396 C C . ARG A 1 196 ? 26.158 24.135 -1.297 1.00 43.12 196 ARG A C 1
ATOM 1398 O O . ARG A 1 196 ? 25.015 23.774 -1.547 1.00 43.12 196 ARG A O 1
ATOM 1405 N N . THR A 1 197 ? 27.219 23.774 -2.005 1.00 47.97 197 THR A N 1
ATOM 1406 C CA . THR A 1 197 ? 27.328 22.594 -2.859 1.00 47.97 197 THR A CA 1
ATOM 1407 C C . THR A 1 197 ? 27.219 21.344 -1.991 1.00 47.97 197 THR A C 1
ATOM 1409 O O . THR A 1 197 ? 28.062 21.126 -1.122 1.00 47.97 197 THR A O 1
ATOM 1412 N N . ALA A 1 198 ? 26.205 20.514 -2.225 1.00 38.12 198 ALA A N 1
ATOM 1413 C CA . ALA A 1 198 ? 26.140 19.167 -1.675 1.00 38.12 198 ALA A CA 1
ATOM 1414 C C . ALA A 1 198 ? 25.854 18.179 -2.807 1.00 38.12 198 ALA A C 1
ATOM 1416 O O . ALA A 1 198 ? 24.817 18.223 -3.467 1.00 38.12 198 ALA A O 1
ATOM 1417 N N . SER A 1 199 ? 26.841 17.322 -3.037 1.00 37.56 199 SER A N 1
ATOM 1418 C CA . SER A 1 199 ? 26.903 16.304 -4.071 1.00 37.56 199 SER A CA 1
ATOM 1419 C C . SER A 1 199 ? 25.762 15.295 -3.955 1.00 37.56 199 SER A C 1
ATOM 1421 O O . SER A 1 199 ? 25.581 14.636 -2.929 1.00 37.56 199 SER A O 1
ATOM 1423 N N . ALA A 1 200 ? 25.031 15.127 -5.053 1.00 38.22 200 ALA A N 1
ATOM 1424 C CA . ALA A 1 200 ? 24.054 14.068 -5.236 1.00 38.22 200 ALA A CA 1
ATOM 1425 C C . ALA A 1 200 ? 24.768 12.709 -5.356 1.00 38.22 200 ALA A C 1
ATOM 1427 O O . ALA A 1 200 ? 25.338 12.377 -6.394 1.00 38.22 200 ALA A O 1
ATOM 1428 N N . ARG A 1 201 ? 24.726 11.895 -4.294 1.00 41.97 201 ARG A N 1
ATOM 1429 C CA . ARG A 1 201 ? 25.030 10.459 -4.377 1.00 41.97 201 ARG A CA 1
ATOM 1430 C C . ARG A 1 201 ? 23.769 9.707 -4.799 1.00 41.97 201 ARG A C 1
ATOM 1432 O O . ARG A 1 201 ? 22.877 9.451 -3.995 1.00 41.97 201 ARG A O 1
ATOM 1439 N N . LEU A 1 202 ? 23.721 9.353 -6.080 1.00 42.88 202 LEU A N 1
ATOM 1440 C CA . LEU A 1 202 ? 22.760 8.424 -6.669 1.00 42.88 202 LEU A CA 1
ATOM 1441 C C . LEU A 1 202 ? 22.960 7.024 -6.066 1.00 42.88 202 LEU A C 1
ATOM 1443 O O . LEU A 1 202 ? 23.834 6.270 -6.486 1.00 42.88 202 LEU A O 1
ATOM 1447 N N . SER A 1 203 ? 22.143 6.664 -5.077 1.00 39.75 203 SER A N 1
ATOM 1448 C CA . SER A 1 203 ? 22.015 5.280 -4.615 1.00 39.75 203 SER A CA 1
ATOM 1449 C C . SER A 1 203 ? 20.922 4.583 -5.423 1.00 39.75 203 SER A C 1
ATOM 1451 O O . SER A 1 203 ? 19.725 4.764 -5.188 1.00 39.75 203 SER A O 1
ATOM 1453 N N . MET A 1 204 ? 21.344 3.788 -6.409 1.00 42.53 204 MET A N 1
ATOM 1454 C CA . MET A 1 204 ? 20.489 2.857 -7.142 1.00 42.53 204 MET A CA 1
ATOM 1455 C C . MET A 1 204 ? 20.058 1.698 -6.230 1.00 42.53 204 MET A C 1
ATOM 1457 O O . MET A 1 204 ? 20.637 0.612 -6.228 1.00 42.53 204 MET A O 1
ATOM 1461 N N . GLY A 1 205 ? 19.005 1.929 -5.446 1.00 37.78 205 GLY A N 1
ATOM 1462 C CA . GLY A 1 205 ? 18.340 0.900 -4.653 1.00 37.78 205 GLY A CA 1
ATOM 1463 C C . GLY A 1 205 ? 17.612 -0.109 -5.543 1.00 37.78 205 GLY A C 1
ATOM 1464 O O . GLY A 1 205 ? 16.504 0.144 -6.019 1.00 37.78 205 GLY A O 1
ATOM 1465 N N . ARG A 1 206 ? 18.234 -1.276 -5.743 1.00 45.34 206 ARG A N 1
ATOM 1466 C CA . ARG A 1 206 ? 17.650 -2.468 -6.375 1.00 45.34 206 ARG A CA 1
ATOM 1467 C C . ARG A 1 206 ? 16.327 -2.832 -5.688 1.00 45.34 206 ARG A C 1
ATOM 1469 O O . ARG A 1 206 ? 16.304 -3.352 -4.575 1.00 45.34 206 ARG A O 1
ATOM 1476 N N . ARG A 1 207 ? 15.204 -2.568 -6.361 1.00 37.72 207 ARG A N 1
ATOM 1477 C CA . ARG A 1 207 ? 13.866 -2.981 -5.920 1.00 37.72 207 ARG A CA 1
ATOM 1478 C C . ARG A 1 207 ? 13.739 -4.499 -6.045 1.00 37.72 207 ARG A C 1
ATOM 1480 O O . ARG A 1 207 ? 13.607 -5.027 -7.145 1.00 37.72 207 ARG A O 1
ATOM 1487 N N . SER A 1 208 ? 13.771 -5.188 -4.908 1.00 42.19 208 SER A N 1
ATOM 1488 C CA . SER A 1 208 ? 13.383 -6.595 -4.802 1.00 42.19 208 SER A CA 1
ATOM 1489 C C . SER A 1 208 ? 11.868 -6.723 -5.008 1.00 42.19 208 SER A C 1
ATOM 1491 O O . SER A 1 208 ? 11.079 -6.160 -4.253 1.00 42.19 208 SER A O 1
ATOM 1493 N N . VAL A 1 209 ? 11.473 -7.425 -6.074 1.00 47.56 209 VAL A N 1
ATOM 1494 C CA . VAL A 1 209 ? 10.081 -7.608 -6.547 1.00 47.56 209 VAL A CA 1
ATOM 1495 C C . VAL A 1 209 ? 9.453 -8.904 -6.004 1.00 47.56 209 VAL A C 1
ATOM 1497 O O . VAL A 1 209 ? 8.344 -9.274 -6.376 1.00 47.56 209 VAL A O 1
ATOM 1500 N N . LEU A 1 210 ? 10.118 -9.613 -5.094 1.00 39.12 210 LEU A N 1
ATOM 1501 C CA . LEU A 1 210 ? 9.650 -10.914 -4.624 1.00 39.12 210 LEU A CA 1
ATOM 1502 C C . LEU A 1 210 ? 9.358 -10.866 -3.130 1.00 39.12 210 LEU A C 1
ATOM 1504 O O . LEU A 1 210 ? 10.279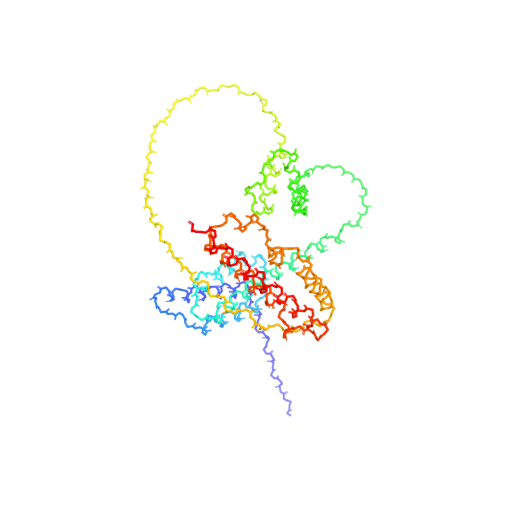 -10.978 -2.327 1.00 39.12 210 LEU A O 1
ATOM 1508 N N . ARG A 1 211 ? 8.073 -10.689 -2.794 1.00 43.12 211 ARG A N 1
ATOM 1509 C CA . ARG A 1 211 ? 7.337 -11.312 -1.668 1.00 43.12 211 ARG A CA 1
ATOM 1510 C C . ARG A 1 211 ? 6.065 -10.511 -1.391 1.00 43.12 211 ARG A C 1
ATOM 1512 O O . ARG A 1 211 ? 6.048 -9.599 -0.577 1.00 43.12 211 ARG A O 1
ATOM 1519 N N . ASN A 1 212 ? 5.009 -10.847 -2.122 1.00 33.00 212 ASN A N 1
ATOM 1520 C CA . ASN A 1 212 ? 3.629 -10.523 -1.763 1.00 33.00 212 ASN A CA 1
ATOM 1521 C C . ASN A 1 212 ? 2.721 -11.579 -2.398 1.00 33.00 212 ASN A C 1
ATOM 1523 O O . ASN A 1 212 ? 1.992 -11.308 -3.344 1.00 33.00 212 ASN A O 1
ATOM 1527 N N . LEU A 1 213 ? 2.830 -12.818 -1.919 1.00 36.59 213 LEU A N 1
ATOM 1528 C CA . LEU A 1 213 ? 1.870 -13.871 -2.223 1.00 36.59 213 LEU A CA 1
ATOM 1529 C C . LEU A 1 213 ? 1.679 -14.744 -0.972 1.00 36.59 213 LEU A C 1
ATOM 1531 O O . LEU A 1 213 ? 2.594 -15.458 -0.577 1.00 36.59 213 LEU A O 1
ATOM 1535 N N . HIS A 1 214 ? 0.455 -14.672 -0.436 1.00 35.56 214 HIS A N 1
ATOM 1536 C CA . HIS A 1 214 ? -0.214 -15.565 0.524 1.00 35.56 214 HIS A CA 1
ATOM 1537 C C . HIS A 1 214 ? 0.012 -15.348 2.029 1.00 35.56 214 HIS A C 1
ATOM 1539 O O . HIS A 1 214 ? 0.971 -15.833 2.609 1.00 35.56 214 HIS A O 1
ATOM 1545 N N . CYS A 1 215 ? -0.985 -14.736 2.680 1.00 36.75 215 CYS A N 1
ATOM 1546 C CA . CYS A 1 215 ? -1.862 -15.456 3.615 1.00 36.75 215 CYS A CA 1
ATOM 1547 C C . CYS A 1 215 ? -3.062 -14.563 3.981 1.00 36.75 215 CYS A C 1
ATOM 1549 O O . CYS A 1 215 ? -3.015 -13.791 4.935 1.00 36.75 215 CYS A O 1
ATOM 1551 N N . THR A 1 216 ? -4.147 -14.639 3.209 1.00 36.62 216 THR A N 1
ATOM 1552 C CA . THR A 1 216 ? -5.462 -14.158 3.649 1.00 36.62 216 THR A CA 1
ATOM 1553 C C . THR A 1 216 ? -6.428 -15.331 3.605 1.00 36.62 216 THR A C 1
ATOM 1555 O O . THR A 1 216 ? -6.694 -15.920 2.558 1.00 36.62 216 THR A O 1
ATOM 1558 N N . LYS A 1 217 ? -6.911 -15.708 4.790 1.00 39.59 217 LYS A N 1
ATOM 1559 C CA . LYS A 1 217 ? -8.048 -16.610 4.952 1.00 39.59 217 LYS A CA 1
ATOM 1560 C C . LYS A 1 217 ? -9.290 -15.950 4.329 1.00 39.59 217 LYS A C 1
ATOM 1562 O O . LYS A 1 217 ? -9.469 -14.738 4.411 1.00 39.59 217 LYS A O 1
ATOM 1567 N N . LYS A 1 218 ? -10.083 -16.783 3.654 1.00 37.75 218 LYS A N 1
ATOM 1568 C CA . LYS A 1 218 ? -11.260 -16.480 2.823 1.00 37.75 218 LYS A CA 1
ATOM 1569 C C . LYS A 1 218 ? -12.306 -15.584 3.515 1.00 37.75 218 LYS A C 1
ATOM 1571 O O . LYS A 1 218 ? -12.761 -15.952 4.592 1.00 37.75 218 LYS A O 1
ATOM 1576 N N . PRO A 1 219 ? -12.846 -14.573 2.809 1.00 39.53 219 PRO A N 1
ATOM 1577 C CA . PRO A 1 219 ? -14.269 -14.263 2.811 1.00 39.53 219 PRO A CA 1
ATOM 1578 C C . PRO A 1 219 ? -14.920 -14.887 1.562 1.00 39.53 219 PRO A C 1
ATOM 1580 O O . PRO A 1 219 ? -14.491 -14.670 0.427 1.00 39.53 219 PRO A O 1
ATOM 1583 N N . GLN A 1 220 ? -15.915 -15.745 1.788 1.00 47.19 220 GLN A N 1
ATOM 1584 C CA . GLN A 1 220 ? -16.549 -16.594 0.782 1.00 47.19 220 GLN A CA 1
ATOM 1585 C C . GLN A 1 220 ? -17.574 -15.836 -0.086 1.00 47.19 220 GLN A C 1
ATOM 1587 O O . GLN A 1 220 ? -18.540 -15.256 0.390 1.00 47.19 220 GLN A O 1
ATOM 1592 N N . GLN A 1 221 ? -17.356 -15.971 -1.397 1.00 46.84 221 GLN A N 1
ATOM 1593 C CA . GLN A 1 221 ? -18.339 -16.152 -2.477 1.00 46.84 221 GLN A CA 1
ATOM 1594 C C . GLN A 1 221 ? -19.043 -14.940 -3.109 1.00 46.84 221 GLN A C 1
ATOM 1596 O O . GLN A 1 221 ? -19.028 -14.878 -4.338 1.00 46.84 221 GLN A O 1
ATOM 1601 N N . ALA A 1 222 ? -19.553 -13.940 -2.386 1.00 41.47 222 ALA A N 1
ATOM 1602 C CA . ALA A 1 222 ? -20.273 -12.841 -3.063 1.00 41.47 222 ALA A CA 1
ATOM 1603 C C . ALA A 1 222 ? -19.345 -11.929 -3.905 1.00 41.47 222 ALA A C 1
ATOM 1605 O O . ALA A 1 222 ? -19.662 -11.568 -5.038 1.00 41.47 222 ALA A O 1
ATOM 1606 N N . GLY A 1 223 ? -18.136 -11.640 -3.407 1.00 43.94 223 GLY A N 1
ATOM 1607 C CA . GLY A 1 223 ? -17.121 -10.869 -4.145 1.00 43.94 223 GLY A CA 1
ATOM 1608 C C . GLY A 1 223 ? -16.391 -11.656 -5.244 1.00 43.94 223 GLY A C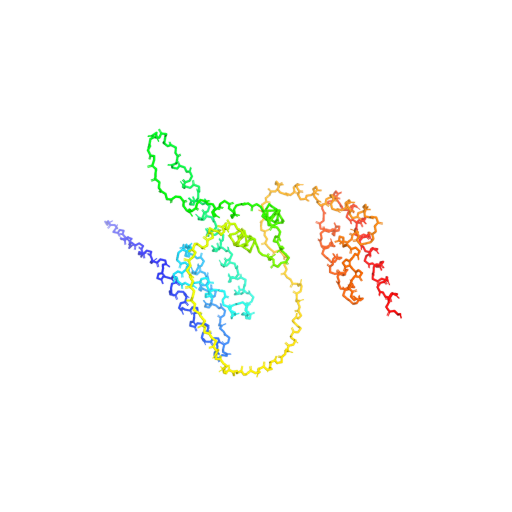 1
ATOM 1609 O O . GLY A 1 223 ? -15.787 -11.064 -6.137 1.00 43.94 223 GLY A O 1
ATOM 1610 N N . ALA A 1 224 ? -16.456 -12.993 -5.221 1.00 57.84 224 ALA A N 1
ATOM 1611 C CA . ALA A 1 224 ? -15.759 -13.839 -6.192 1.00 57.84 224 ALA A CA 1
ATOM 1612 C C . ALA A 1 224 ? -16.441 -13.828 -7.571 1.00 57.84 224 ALA A C 1
ATOM 1614 O O . ALA A 1 224 ? -15.760 -13.828 -8.597 1.00 57.84 224 ALA A O 1
ATOM 1615 N N . ALA A 1 225 ? -17.776 -13.767 -7.602 1.00 60.94 225 ALA A N 1
ATOM 1616 C CA . ALA A 1 225 ? -18.546 -13.732 -8.845 1.00 60.94 225 ALA A CA 1
ATOM 1617 C C . ALA A 1 225 ? -18.367 -12.406 -9.605 1.00 60.94 225 ALA A C 1
ATOM 1619 O O . ALA A 1 225 ? -18.194 -12.407 -10.827 1.00 60.94 225 ALA A O 1
ATOM 1620 N N . MET A 1 226 ? -18.332 -11.277 -8.884 1.00 58.41 226 MET A N 1
ATOM 1621 C CA . MET A 1 226 ? -18.041 -9.967 -9.478 1.00 58.41 226 MET A CA 1
ATOM 1622 C C . MET A 1 226 ? -16.615 -9.930 -10.053 1.00 58.41 226 MET A C 1
ATOM 1624 O O . MET A 1 226 ? -16.410 -9.452 -11.169 1.00 58.41 226 MET A O 1
ATOM 1628 N N . GLY A 1 227 ? -15.654 -10.546 -9.353 1.00 86.12 227 GLY A N 1
ATOM 1629 C CA . GLY A 1 227 ? -14.276 -10.683 -9.826 1.00 86.12 227 GLY A CA 1
ATOM 1630 C C . GLY A 1 227 ? -14.133 -11.528 -11.098 1.00 86.12 227 GLY A C 1
ATOM 1631 O O . GLY A 1 227 ? -13.339 -11.181 -11.970 1.00 86.12 227 GLY A O 1
ATOM 1632 N N . GLN A 1 228 ? -14.916 -12.602 -11.258 1.00 89.56 228 GLN A N 1
ATOM 1633 C CA . GLN A 1 228 ? -14.849 -13.454 -12.454 1.00 89.56 228 GLN A CA 1
ATOM 1634 C C . GLN A 1 228 ? -15.360 -12.753 -13.714 1.00 89.56 228 GLN A C 1
ATOM 1636 O O . GLN A 1 228 ? -14.682 -12.799 -14.739 1.00 89.56 228 GLN A O 1
ATOM 1641 N N . LYS A 1 229 ? -16.511 -12.066 -13.644 1.00 91.44 229 LYS A N 1
ATOM 1642 C CA . LYS A 1 229 ? -17.047 -11.313 -14.794 1.00 91.44 229 LYS A CA 1
ATOM 1643 C C . LYS A 1 229 ? -16.102 -10.189 -15.218 1.00 91.44 229 LYS A C 1
ATOM 1645 O O . LYS A 1 229 ? -15.872 -9.990 -16.409 1.00 91.44 229 LYS A O 1
ATOM 1650 N N . GLN A 1 230 ? -15.522 -9.482 -14.247 1.00 92.12 230 GLN A N 1
ATOM 1651 C CA . GLN A 1 230 ? -14.543 -8.431 -14.516 1.00 92.12 230 GLN A CA 1
ATOM 1652 C C . GLN A 1 230 ? -13.277 -8.995 -15.170 1.00 92.12 230 GLN A C 1
ATOM 1654 O O . GLN A 1 230 ? -12.787 -8.434 -16.149 1.00 92.12 230 GLN A O 1
ATOM 1659 N N . LEU A 1 231 ? -12.773 -10.125 -14.672 1.00 92.19 231 LEU A N 1
ATOM 1660 C CA . LEU A 1 231 ? -11.617 -10.790 -15.257 1.00 92.19 231 LEU A CA 1
ATOM 1661 C C . LEU A 1 231 ? -11.903 -11.274 -16.686 1.00 92.19 231 LEU A C 1
ATOM 1663 O O . LEU A 1 231 ? -11.087 -11.074 -17.581 1.00 92.19 231 LEU A O 1
ATOM 1667 N N . GLU A 1 232 ? -13.064 -11.880 -16.927 1.00 95.38 232 GLU A N 1
ATOM 1668 C CA . GLU A 1 232 ? -13.476 -12.302 -18.266 1.00 95.38 232 GLU A CA 1
ATOM 1669 C C . GLU A 1 232 ? -13.546 -11.110 -19.232 1.00 95.38 232 GLU A C 1
ATOM 1671 O O . GLU A 1 232 ? -13.036 -11.192 -20.353 1.00 95.38 232 GLU A O 1
ATOM 1676 N N . ALA A 1 233 ? -14.114 -9.982 -18.793 1.00 95.06 233 ALA A N 1
ATOM 1677 C CA . ALA A 1 233 ? -14.150 -8.749 -19.572 1.00 95.06 233 ALA A CA 1
ATOM 1678 C C . ALA A 1 233 ? -12.737 -8.232 -19.894 1.00 95.06 233 ALA A C 1
ATOM 1680 O O . ALA A 1 233 ? -12.476 -7.852 -21.035 1.00 95.06 233 ALA A O 1
ATOM 1681 N N . GLN A 1 234 ? -11.803 -8.290 -18.939 1.00 93.44 234 GLN A N 1
ATOM 1682 C CA . GLN A 1 234 ? -10.401 -7.922 -19.165 1.00 93.44 234 GLN A CA 1
ATOM 1683 C C . GLN A 1 234 ? -9.713 -8.843 -20.182 1.00 93.44 234 GLN A C 1
ATOM 1685 O O . GLN A 1 234 ? -9.039 -8.355 -21.088 1.00 93.44 234 GLN A O 1
ATOM 1690 N N . LEU A 1 235 ? -9.910 -10.162 -20.093 1.00 95.88 235 LEU A N 1
ATOM 1691 C CA . LEU A 1 235 ? -9.359 -11.110 -21.069 1.00 95.88 235 LEU A CA 1
ATOM 1692 C C . LEU A 1 235 ? -9.929 -10.865 -22.473 1.00 95.88 235 LEU A C 1
ATOM 1694 O O . LEU A 1 235 ? -9.185 -10.874 -23.454 1.00 95.88 235 LEU A O 1
ATOM 1698 N N . LYS A 1 236 ? -11.238 -10.596 -22.581 1.00 97.06 236 LYS A N 1
ATOM 1699 C CA . LYS A 1 236 ? -11.881 -10.231 -23.854 1.00 97.06 236 LYS A CA 1
ATOM 1700 C C . LYS A 1 236 ? -11.349 -8.910 -24.401 1.00 97.06 236 LYS A C 1
ATOM 1702 O O . LYS A 1 236 ? -11.127 -8.816 -25.603 1.00 97.06 236 LYS A O 1
ATOM 1707 N N . MET A 1 237 ? -11.115 -7.916 -23.547 1.00 96.69 237 MET A N 1
ATOM 1708 C CA . MET A 1 237 ? -10.530 -6.632 -23.939 1.00 96.69 237 MET A CA 1
ATOM 1709 C C . MET A 1 237 ? -9.129 -6.818 -24.536 1.00 96.69 237 MET A C 1
ATOM 1711 O O . MET A 1 237 ? -8.864 -6.306 -25.617 1.00 96.69 237 MET A O 1
ATOM 1715 N N . VAL A 1 238 ? -8.269 -7.620 -23.898 1.00 96.44 238 VAL A N 1
ATOM 1716 C CA . VAL A 1 238 ? -6.928 -7.956 -24.416 1.00 96.44 238 VAL A CA 1
ATOM 1717 C C . VAL A 1 238 ? -7.003 -8.632 -25.787 1.00 96.44 238 VAL A C 1
ATOM 1719 O O . VAL A 1 238 ? -6.209 -8.332 -26.674 1.00 96.44 238 VAL A O 1
ATOM 1722 N N . LEU A 1 239 ? -7.963 -9.539 -25.979 1.00 97.50 239 LEU A N 1
ATOM 1723 C CA . LEU A 1 239 ? -8.155 -10.236 -27.253 1.00 97.50 239 LEU A CA 1
ATOM 1724 C C . LEU A 1 239 ? -8.715 -9.340 -28.361 1.00 97.50 239 LEU A C 1
ATOM 1726 O O . LEU A 1 239 ? -8.433 -9.587 -29.529 1.00 97.50 239 LEU A O 1
ATOM 1730 N N . ARG A 1 240 ? -9.505 -8.326 -28.001 1.00 97.75 240 ARG A N 1
ATOM 1731 C CA . ARG A 1 240 ? -10.093 -7.348 -28.929 1.00 97.75 240 ARG A CA 1
ATOM 1732 C C . ARG A 1 240 ? -9.186 -6.146 -29.198 1.00 97.75 240 ARG A C 1
ATOM 1734 O O . ARG A 1 240 ? -9.563 -5.282 -29.981 1.00 97.75 240 ARG A O 1
ATOM 1741 N N . ALA A 1 241 ? -8.034 -6.059 -28.538 1.00 97.50 241 ALA A N 1
ATOM 1742 C CA . ALA A 1 241 ? -7.119 -4.944 -28.706 1.00 97.50 241 ALA A CA 1
ATOM 1743 C C . ALA A 1 241 ? -6.617 -4.857 -30.156 1.00 97.50 241 ALA A C 1
ATOM 1745 O O . ALA A 1 241 ? -6.040 -5.817 -30.674 1.00 97.50 241 ALA A O 1
ATOM 1746 N N . ALA A 1 242 ? -6.819 -3.691 -30.776 1.00 97.38 242 ALA A N 1
ATOM 1747 C CA . ALA A 1 242 ? -6.469 -3.433 -32.173 1.00 97.38 242 ALA A CA 1
ATOM 1748 C C . ALA A 1 242 ? -4.953 -3.469 -32.427 1.00 97.38 242 ALA A C 1
ATOM 1750 O O . ALA A 1 242 ? -4.510 -3.867 -33.499 1.00 97.38 242 ALA A O 1
ATOM 1751 N N . ASP A 1 243 ? -4.156 -3.094 -31.428 1.00 97.44 243 ASP A N 1
ATOM 1752 C CA . ASP A 1 243 ? -2.704 -2.980 -31.522 1.00 97.44 243 ASP A CA 1
ATOM 1753 C C . ASP A 1 243 ? -2.001 -3.523 -30.263 1.00 97.44 243 ASP A C 1
ATOM 1755 O O . ASP A 1 243 ? -2.632 -3.875 -29.259 1.00 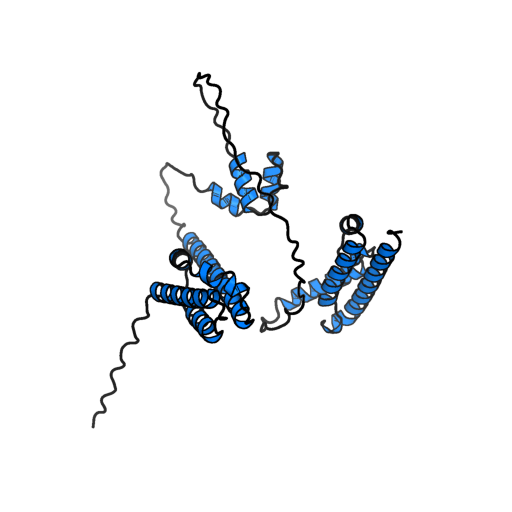97.44 243 ASP A O 1
ATOM 1759 N N . ASP A 1 244 ? -0.672 -3.626 -30.332 1.00 97.81 244 ASP A N 1
ATOM 1760 C CA . ASP A 1 244 ? 0.161 -4.201 -29.271 1.00 97.81 244 ASP A CA 1
ATOM 1761 C C . ASP A 1 244 ? 0.246 -3.321 -28.012 1.00 97.81 244 ASP A C 1
ATOM 1763 O O . ASP A 1 244 ? 0.393 -3.848 -26.905 1.00 97.81 244 ASP A O 1
ATOM 1767 N N . PHE A 1 245 ? 0.115 -1.997 -28.150 1.00 96.94 245 PHE A N 1
ATOM 1768 C CA . PHE A 1 245 ? 0.089 -1.073 -27.014 1.00 96.94 245 PHE A CA 1
ATOM 1769 C C . PHE A 1 245 ? -1.211 -1.250 -26.230 1.00 96.94 245 PHE A C 1
ATOM 1771 O O . PHE A 1 245 ? -1.181 -1.501 -25.020 1.00 96.94 245 PHE A O 1
ATOM 1778 N N . THR A 1 246 ? -2.343 -1.231 -26.936 1.00 96.50 246 THR A N 1
ATOM 1779 C CA . THR A 1 246 ? -3.679 -1.438 -26.377 1.00 96.50 246 THR A CA 1
ATOM 1780 C C . THR A 1 246 ? -3.785 -2.806 -25.703 1.00 96.50 246 THR A C 1
ATOM 1782 O O . THR A 1 246 ? -4.346 -2.911 -24.610 1.00 96.50 246 THR A O 1
ATOM 1785 N N . ALA A 1 247 ? -3.170 -3.850 -26.275 1.00 97.12 247 ALA A N 1
ATOM 1786 C CA . ALA A 1 247 ? -3.152 -5.183 -25.671 1.00 97.12 247 ALA A CA 1
ATOM 1787 C C . ALA A 1 247 ? -2.475 -5.197 -24.286 1.00 97.12 247 ALA A C 1
ATOM 1789 O O . ALA A 1 247 ? -2.913 -5.924 -23.396 1.00 97.12 247 ALA A O 1
ATOM 1790 N N . LEU A 1 248 ? -1.436 -4.379 -24.077 1.00 96.62 248 LEU A N 1
ATOM 1791 C CA . LEU A 1 248 ? -0.723 -4.249 -22.798 1.00 96.62 248 LEU A CA 1
ATOM 1792 C C . LEU A 1 248 ? -1.283 -3.152 -21.875 1.00 96.62 248 LEU A C 1
ATOM 1794 O O . LEU A 1 248 ? -0.719 -2.922 -20.798 1.00 96.62 248 LEU A O 1
ATOM 1798 N N . GLY A 1 249 ? -2.368 -2.478 -22.271 1.00 95.56 249 GLY A N 1
ATOM 1799 C CA . GLY A 1 249 ? -2.919 -1.333 -21.542 1.00 95.56 249 GLY A CA 1
ATOM 1800 C C . GLY A 1 249 ? -1.938 -0.160 -21.469 1.00 95.56 249 GLY A C 1
ATOM 1801 O O . GLY A 1 249 ? -1.811 0.478 -20.424 1.00 95.56 249 GLY A O 1
ATOM 1802 N N . LEU A 1 250 ? -1.186 0.055 -22.547 1.00 96.69 250 LEU A N 1
ATOM 1803 C CA . LEU A 1 250 ? -0.258 1.165 -22.725 1.00 96.69 250 LEU A CA 1
ATOM 1804 C C . LEU A 1 250 ? -0.803 2.109 -23.790 1.00 96.69 250 LEU A C 1
ATOM 1806 O O . LEU A 1 250 ? -1.379 1.662 -24.780 1.00 96.69 250 LEU A O 1
ATOM 1810 N N . THR A 1 251 ? -0.586 3.409 -23.620 1.00 96.75 251 THR A N 1
ATOM 1811 C CA . THR A 1 251 ? -0.838 4.357 -24.708 1.00 96.75 251 THR A CA 1
ATOM 1812 C C . THR A 1 251 ? 0.397 4.474 -25.595 1.00 96.75 251 THR A C 1
ATOM 1814 O O . THR A 1 251 ? 1.536 4.415 -25.126 1.00 96.75 251 THR A O 1
ATOM 1817 N N . ARG A 1 252 ? 0.181 4.678 -26.897 1.00 96.12 252 ARG A N 1
ATOM 1818 C CA . ARG A 1 252 ? 1.268 4.875 -27.864 1.00 96.12 252 ARG A CA 1
ATOM 1819 C C . ARG A 1 252 ? 2.190 6.029 -27.457 1.00 96.12 252 ARG A C 1
ATOM 1821 O O . ARG A 1 252 ? 3.405 5.865 -27.432 1.00 96.12 252 ARG A O 1
ATOM 1828 N N . ARG A 1 253 ? 1.598 7.152 -27.031 1.00 95.19 253 ARG A N 1
ATOM 1829 C CA . ARG A 1 253 ? 2.316 8.349 -26.574 1.00 95.19 253 ARG A CA 1
ATOM 1830 C C . ARG A 1 253 ? 3.226 8.063 -25.379 1.00 95.19 253 ARG A C 1
ATOM 1832 O O . ARG A 1 253 ? 4.371 8.486 -25.410 1.00 95.19 253 ARG A O 1
ATOM 1839 N N . GLU A 1 254 ? 2.754 7.330 -24.365 1.00 94.06 254 GLU A N 1
ATOM 1840 C CA . GLU A 1 254 ? 3.576 6.968 -23.194 1.00 94.06 254 GLU A CA 1
ATOM 1841 C C . GLU A 1 254 ? 4.818 6.168 -23.579 1.00 94.06 254 GLU A C 1
ATOM 1843 O O . GLU A 1 254 ? 5.859 6.310 -22.945 1.00 94.06 254 GLU A O 1
ATOM 1848 N N . VAL A 1 255 ? 4.710 5.299 -24.586 1.00 95.06 255 VAL A N 1
ATOM 1849 C CA . VAL A 1 255 ? 5.832 4.459 -24.999 1.00 95.06 255 VAL A CA 1
ATOM 1850 C C . VAL A 1 255 ? 6.760 5.223 -25.934 1.00 95.06 255 VAL A C 1
ATOM 1852 O O . VAL A 1 255 ? 7.967 5.179 -25.739 1.00 95.06 255 VAL A O 1
ATOM 1855 N N . GLU A 1 256 ? 6.243 5.953 -26.918 1.00 92.88 256 GLU A N 1
ATOM 1856 C CA . GLU A 1 256 ? 7.074 6.654 -27.904 1.00 92.88 256 GLU A CA 1
ATOM 1857 C C . GLU A 1 256 ? 7.900 7.799 -27.305 1.00 92.88 256 GLU A C 1
ATOM 1859 O O . GLU A 1 256 ? 8.997 8.057 -27.792 1.00 92.88 256 GLU A O 1
ATOM 1864 N N . THR A 1 257 ? 7.448 8.431 -26.216 1.00 95.19 257 THR A N 1
ATOM 1865 C CA . THR A 1 257 ? 8.211 9.502 -25.547 1.00 95.19 257 THR A CA 1
ATOM 1866 C C . THR A 1 257 ? 9.405 9.010 -24.729 1.00 95.19 257 THR A C 1
ATOM 1868 O O . THR A 1 257 ? 10.204 9.825 -24.274 1.00 95.19 257 THR A O 1
ATOM 1871 N N . LEU A 1 258 ? 9.512 7.703 -24.476 1.00 94.06 258 LEU A N 1
ATOM 1872 C CA . LEU A 1 258 ? 10.550 7.150 -23.610 1.00 94.06 258 LEU A CA 1
ATOM 1873 C C . LEU A 1 258 ? 11.788 6.708 -24.409 1.00 94.06 258 LEU A C 1
ATOM 1875 O O . LEU A 1 258 ? 11.654 6.172 -25.514 1.00 94.06 258 LEU A O 1
ATOM 1879 N N . PRO A 1 259 ? 12.998 6.823 -23.828 1.00 94.75 259 PRO A N 1
ATOM 1880 C CA . PRO A 1 259 ? 14.203 6.219 -24.389 1.00 94.75 259 PRO A CA 1
ATOM 1881 C C . PRO A 1 259 ? 14.042 4.710 -24.603 1.00 94.75 259 PRO A C 1
ATOM 1883 O O . PRO A 1 259 ? 13.343 4.034 -23.844 1.00 94.75 259 PRO A O 1
ATOM 1886 N N . SER A 1 260 ? 14.741 4.141 -25.592 1.00 92.56 260 SER A N 1
ATOM 1887 C CA . SER A 1 260 ? 14.555 2.731 -25.978 1.00 92.56 260 SER A CA 1
ATOM 1888 C C . SER A 1 260 ? 14.699 1.736 -24.812 1.00 92.56 260 SER A C 1
ATOM 1890 O O . SER A 1 260 ? 13.871 0.833 -24.646 1.00 92.56 260 SER A O 1
ATOM 1892 N N . ALA A 1 261 ? 15.677 1.956 -23.927 1.00 92.19 261 ALA A N 1
ATOM 1893 C CA . ALA A 1 261 ? 15.873 1.140 -22.729 1.00 92.19 261 ALA A CA 1
ATOM 1894 C C . ALA A 1 261 ? 14.681 1.213 -21.751 1.00 92.19 261 ALA A C 1
ATOM 1896 O O . ALA A 1 261 ? 14.253 0.189 -21.204 1.00 92.19 261 ALA A O 1
ATOM 1897 N N . GLU A 1 262 ? 14.112 2.405 -21.558 1.00 94.06 262 GLU A N 1
ATOM 1898 C CA . GLU A 1 262 ? 12.959 2.628 -20.682 1.00 94.06 262 GLU A CA 1
ATOM 1899 C C . GLU A 1 262 ? 11.671 2.054 -21.279 1.00 94.06 262 GLU A C 1
ATOM 1901 O O . GLU A 1 262 ? 10.902 1.419 -20.552 1.00 94.06 262 GLU A O 1
ATOM 1906 N N . ARG A 1 263 ? 11.481 2.152 -22.605 1.00 94.75 263 ARG A N 1
ATOM 1907 C CA . ARG A 1 263 ? 10.387 1.474 -23.327 1.00 94.75 263 ARG A CA 1
ATOM 1908 C C . ARG A 1 263 ? 10.400 -0.023 -23.052 1.00 94.75 263 ARG A C 1
ATOM 1910 O O . ARG A 1 263 ? 9.401 -0.592 -22.609 1.00 94.75 263 ARG A O 1
ATOM 1917 N N . ALA A 1 264 ? 11.557 -0.659 -23.234 1.00 94.56 264 ALA A N 1
ATOM 1918 C CA . ALA A 1 264 ? 11.710 -2.091 -23.003 1.00 94.56 264 ALA A CA 1
ATOM 1919 C C . ALA A 1 264 ? 11.465 -2.484 -21.535 1.00 94.56 264 ALA A C 1
ATOM 1921 O O . ALA A 1 264 ? 10.951 -3.573 -21.255 1.00 94.56 264 ALA A O 1
ATOM 1922 N N . ALA A 1 265 ? 11.837 -1.629 -20.579 1.00 94.62 265 ALA A N 1
ATOM 1923 C CA . ALA A 1 265 ? 11.564 -1.850 -19.161 1.00 94.62 265 ALA A CA 1
ATOM 1924 C C . ALA A 1 265 ? 10.065 -1.715 -18.836 1.00 94.62 265 ALA A C 1
ATOM 1926 O O . ALA A 1 265 ? 9.515 -2.566 -18.128 1.00 94.62 265 ALA A O 1
ATOM 1927 N N . LEU A 1 266 ? 9.391 -0.700 -19.386 1.00 94.94 266 LEU A N 1
ATOM 1928 C CA . LEU A 1 266 ? 7.958 -0.468 -19.207 1.00 94.94 266 LEU A CA 1
ATOM 1929 C C . LEU A 1 266 ? 7.125 -1.624 -19.779 1.00 94.94 266 LEU A C 1
ATOM 1931 O O . LEU A 1 266 ? 6.272 -2.166 -19.071 1.00 94.94 266 LEU A O 1
ATOM 1935 N N . VAL A 1 267 ? 7.433 -2.064 -21.004 1.00 96.50 267 VAL A N 1
ATOM 1936 C CA . VAL A 1 267 ? 6.781 -3.210 -21.662 1.00 96.50 267 VAL A CA 1
ATOM 1937 C C . VAL A 1 267 ? 6.942 -4.477 -20.821 1.00 96.50 267 VAL A C 1
ATOM 1939 O O . VAL A 1 267 ? 5.953 -5.137 -20.498 1.00 96.50 267 VAL A O 1
ATOM 1942 N N . ARG A 1 268 ? 8.166 -4.793 -20.367 1.00 96.69 268 ARG A N 1
ATOM 1943 C CA . ARG A 1 268 ? 8.420 -5.962 -19.503 1.00 96.69 268 ARG A CA 1
ATOM 1944 C C . ARG A 1 268 ? 7.670 -5.878 -18.173 1.00 96.69 268 ARG A C 1
ATOM 1946 O O . ARG A 1 268 ? 7.147 -6.892 -17.707 1.00 96.69 268 ARG A O 1
ATOM 1953 N N . LYS A 1 269 ? 7.605 -4.692 -17.561 1.00 95.62 269 LYS A N 1
ATOM 1954 C CA . LYS A 1 269 ? 6.872 -4.458 -16.309 1.00 95.62 269 LYS A CA 1
ATOM 1955 C C . LYS A 1 269 ? 5.370 -4.693 -16.491 1.00 95.62 269 LYS A C 1
ATOM 1957 O O . LYS A 1 269 ? 4.773 -5.385 -15.667 1.00 95.62 269 LYS A O 1
ATOM 1962 N N . ARG A 1 270 ? 4.771 -4.158 -17.560 1.00 95.00 270 ARG A N 1
ATOM 1963 C CA . ARG A 1 270 ? 3.340 -4.336 -17.858 1.00 95.00 270 ARG A CA 1
ATOM 1964 C C . ARG A 1 270 ? 2.991 -5.770 -18.214 1.00 95.00 270 ARG A C 1
ATOM 1966 O O . ARG A 1 270 ? 2.060 -6.310 -17.626 1.00 95.00 270 ARG A O 1
ATOM 1973 N N . TRP A 1 271 ? 3.791 -6.406 -19.067 1.00 95.06 271 TRP A N 1
ATOM 1974 C CA . TRP A 1 271 ? 3.666 -7.828 -19.377 1.00 95.06 271 TRP A CA 1
ATOM 1975 C C . TRP A 1 271 ? 3.617 -8.674 -18.098 1.00 95.06 271 TRP A C 1
ATOM 1977 O O . TRP A 1 271 ? 2.643 -9.387 -17.884 1.00 95.06 271 TRP A O 1
ATOM 1987 N N . ARG A 1 272 ? 4.596 -8.524 -17.190 1.00 94.88 272 ARG A N 1
ATOM 1988 C CA . ARG A 1 272 ? 4.632 -9.281 -15.922 1.00 94.88 272 ARG A CA 1
ATOM 1989 C C . ARG A 1 272 ? 3.376 -9.071 -15.076 1.00 94.88 272 ARG A C 1
ATOM 1991 O O . ARG A 1 272 ? 2.849 -10.034 -14.522 1.00 94.88 272 ARG A O 1
ATOM 1998 N N . ALA A 1 273 ? 2.900 -7.829 -14.975 1.00 90.31 273 ALA A N 1
ATOM 1999 C CA . ALA A 1 273 ? 1.698 -7.508 -14.213 1.00 90.31 273 ALA A CA 1
ATOM 2000 C C . ALA A 1 273 ? 0.453 -8.202 -14.791 1.00 90.31 273 ALA A C 1
ATOM 2002 O O . ALA A 1 273 ? -0.296 -8.826 -14.042 1.00 90.31 273 ALA A O 1
ATOM 2003 N N . LEU A 1 274 ? 0.273 -8.162 -16.115 1.00 90.44 274 LEU A N 1
ATOM 2004 C CA . LEU A 1 274 ? -0.868 -8.786 -16.790 1.00 90.44 274 LEU A CA 1
ATOM 2005 C C . LEU A 1 274 ? -0.792 -10.314 -16.765 1.00 90.44 274 LEU A C 1
ATOM 2007 O O . LEU A 1 274 ? -1.796 -10.969 -16.498 1.00 90.44 274 LEU A O 1
ATOM 2011 N N . THR A 1 275 ? 0.392 -10.907 -16.940 1.00 92.56 275 THR A N 1
ATOM 2012 C CA . THR A 1 275 ? 0.543 -12.368 -16.860 1.00 92.56 275 THR A CA 1
ATOM 2013 C C . THR A 1 275 ? 0.232 -12.926 -15.484 1.00 92.56 275 THR A C 1
ATOM 2015 O O . THR A 1 275 ? -0.209 -14.061 -15.387 1.00 92.56 275 THR A O 1
ATOM 2018 N N . LEU A 1 276 ? 0.429 -12.152 -14.410 1.00 89.88 276 LEU A N 1
ATOM 2019 C CA . LEU A 1 276 ? 0.054 -12.599 -13.067 1.00 89.88 276 LEU A CA 1
ATOM 2020 C C . LEU A 1 276 ? -1.465 -12.724 -12.898 1.00 89.88 276 LEU A C 1
ATOM 2022 O O . LEU A 1 276 ? -1.901 -13.560 -12.109 1.00 89.88 276 LEU A O 1
ATOM 2026 N N . GLN A 1 277 ? -2.237 -11.922 -13.637 1.00 86.19 277 GLN A N 1
ATOM 2027 C CA . GLN A 1 277 ? -3.701 -11.910 -13.613 1.00 86.19 277 GLN A CA 1
ATOM 2028 C C . GLN A 1 277 ? -4.303 -12.894 -14.628 1.00 86.19 277 GLN A C 1
ATOM 2030 O O . GLN A 1 277 ? -5.291 -13.556 -14.333 1.00 86.19 277 GLN A O 1
ATOM 2035 N N . ALA A 1 278 ? -3.684 -13.020 -15.805 1.00 87.06 278 ALA A N 1
ATOM 2036 C CA . ALA A 1 278 ? -4.182 -13.810 -16.931 1.00 87.06 278 ALA A CA 1
ATOM 2037 C C . ALA A 1 278 ? -3.531 -15.203 -17.073 1.00 87.06 278 ALA A C 1
ATOM 2039 O O . ALA A 1 278 ? -3.709 -15.851 -18.104 1.00 87.06 278 ALA A O 1
ATOM 2040 N N . HIS A 1 279 ? -2.748 -15.672 -16.091 1.00 92.25 279 HIS A N 1
ATOM 2041 C CA . HIS A 1 279 ? -2.085 -16.978 -16.195 1.00 92.25 279 HIS A CA 1
ATOM 2042 C C . HIS A 1 279 ? -3.118 -18.117 -16.226 1.00 92.25 279 HIS A C 1
ATOM 2044 O O . HIS A 1 279 ? -3.890 -18.231 -15.270 1.00 92.25 279 HIS A O 1
ATOM 2050 N N . PRO A 1 280 ? -3.120 -19.001 -17.240 1.00 92.81 280 PRO A N 1
ATOM 2051 C CA . PRO A 1 280 ? -4.140 -20.045 -17.374 1.00 92.81 280 PRO A CA 1
ATOM 2052 C C . PRO A 1 280 ? -4.203 -20.986 -16.159 1.00 92.81 280 PRO A C 1
ATOM 2054 O O . PRO A 1 280 ? -5.291 -21.384 -15.748 1.00 92.81 280 PRO A O 1
ATOM 2057 N N . ASP A 1 281 ? -3.067 -21.271 -15.519 1.00 93.00 281 ASP A N 1
ATOM 2058 C CA . ASP A 1 281 ? -3.013 -22.177 -14.357 1.00 93.00 281 ASP A CA 1
ATOM 2059 C C . ASP A 1 281 ? -3.690 -21.627 -13.098 1.00 93.00 281 ASP A C 1
ATOM 2061 O O . ASP A 1 281 ? -4.080 -22.394 -12.221 1.00 93.00 281 ASP A O 1
ATOM 2065 N N . LYS A 1 282 ? -3.842 -20.302 -12.992 1.00 90.00 282 LYS A N 1
ATOM 2066 C CA . LYS A 1 282 ? -4.423 -19.650 -11.808 1.00 90.00 282 LYS A CA 1
ATOM 2067 C C . LYS A 1 282 ? -5.929 -19.422 -11.930 1.00 90.00 282 LYS A C 1
ATOM 2069 O O . LYS A 1 282 ? -6.535 -18.895 -11.000 1.00 90.00 282 LYS A O 1
ATOM 2074 N N . LEU A 1 283 ? -6.521 -19.769 -13.073 1.00 91.75 283 LEU A N 1
ATOM 2075 C CA . LEU A 1 283 ? -7.889 -19.404 -13.424 1.00 91.75 283 LEU A CA 1
ATOM 2076 C C . LEU A 1 283 ? -8.844 -20.604 -13.408 1.00 91.75 283 LEU A C 1
ATOM 2078 O O . LEU A 1 283 ? -8.421 -21.742 -13.642 1.00 91.75 283 LEU A O 1
ATOM 2082 N N . PRO A 1 284 ? -10.142 -20.367 -13.127 1.00 94.31 284 PRO A N 1
ATOM 2083 C CA . PRO A 1 284 ? -11.150 -21.420 -13.155 1.00 94.31 284 PRO A CA 1
ATOM 2084 C C . PRO A 1 284 ? -11.217 -22.065 -14.542 1.00 94.31 284 PRO A C 1
ATOM 2086 O O . PRO A 1 284 ? -10.963 -21.409 -15.555 1.00 94.31 284 PRO A O 1
ATOM 2089 N N . ALA A 1 285 ? -11.586 -23.349 -14.589 1.00 95.44 285 ALA A N 1
ATOM 2090 C CA . ALA A 1 285 ? -11.595 -24.151 -15.815 1.00 95.44 285 ALA A CA 1
ATOM 2091 C C . ALA A 1 285 ? -12.364 -23.489 -16.974 1.00 95.44 285 ALA A C 1
ATOM 2093 O O . ALA A 1 285 ? -11.907 -23.544 -18.113 1.00 95.44 285 ALA A O 1
ATOM 2094 N N . SER A 1 286 ? -13.459 -22.784 -16.672 1.00 96.06 286 SER A N 1
ATOM 2095 C CA . SER A 1 286 ? -14.273 -22.042 -17.643 1.00 96.06 286 SER A CA 1
ATOM 2096 C C . SER A 1 286 ? -13.515 -20.929 -18.379 1.00 96.06 286 SER A C 1
ATOM 2098 O O . SER A 1 286 ? -13.801 -20.659 -19.541 1.00 96.06 286 SER A O 1
ATOM 2100 N N . LEU A 1 287 ? -12.524 -20.297 -17.739 1.00 96.00 287 LEU A N 1
ATOM 2101 C CA . LEU A 1 287 ? -11.765 -19.179 -18.311 1.00 96.00 287 LEU A CA 1
ATOM 2102 C C . LEU A 1 287 ? -10.410 -19.595 -18.891 1.00 96.00 287 LEU A C 1
ATOM 2104 O O . LEU A 1 287 ? -9.813 -18.817 -19.633 1.00 96.00 287 LEU A O 1
ATOM 2108 N N . LYS A 1 288 ? -9.922 -20.811 -18.612 1.00 96.19 288 LYS A N 1
ATOM 2109 C CA . LYS A 1 288 ? -8.633 -21.316 -19.119 1.00 96.19 288 LYS A CA 1
ATOM 2110 C C . LYS A 1 288 ? -8.433 -21.166 -20.635 1.00 96.19 288 LYS A C 1
ATOM 2112 O O . LYS A 1 288 ? -7.380 -20.651 -21.019 1.00 96.19 288 LYS A O 1
ATOM 2117 N N . PRO A 1 289 ? -9.380 -21.549 -21.520 1.00 97.56 289 PRO A N 1
ATOM 2118 C CA . PRO A 1 289 ? -9.164 -21.416 -22.964 1.00 97.56 289 PRO A CA 1
ATOM 2119 C C . PRO A 1 289 ? -9.060 -19.950 -23.403 1.00 97.56 289 PRO A C 1
ATOM 2121 O O . PRO A 1 289 ? -8.242 -19.611 -24.262 1.00 97.56 289 PRO A O 1
ATOM 2124 N N . LEU A 1 290 ? -9.850 -19.066 -22.787 1.00 96.88 290 LEU A N 1
ATOM 2125 C CA . LEU A 1 290 ? -9.817 -17.629 -23.049 1.00 96.88 290 LEU A CA 1
ATOM 2126 C C . LEU A 1 290 ? -8.503 -17.010 -22.550 1.00 96.88 290 LEU A C 1
ATOM 2128 O O . LEU A 1 290 ? -7.851 -16.267 -23.281 1.00 96.88 290 LEU A O 1
ATOM 2132 N N . ALA A 1 291 ? -8.080 -17.379 -21.341 1.00 96.06 291 ALA A N 1
ATOM 2133 C CA . ALA A 1 291 ? -6.830 -16.948 -20.733 1.00 96.06 291 ALA A CA 1
ATOM 2134 C C . ALA A 1 291 ? -5.610 -17.391 -21.542 1.00 96.06 291 ALA A C 1
ATOM 2136 O O . ALA A 1 291 ? -4.721 -16.585 -21.784 1.00 96.06 291 ALA A O 1
ATOM 2137 N N . ALA A 1 292 ? -5.588 -18.628 -22.046 1.00 97.06 292 ALA A N 1
ATOM 2138 C CA . ALA A 1 292 ? -4.511 -19.116 -22.904 1.00 97.06 292 ALA A CA 1
ATOM 2139 C C . ALA A 1 292 ? -4.403 -18.311 -24.212 1.00 97.06 292 ALA A C 1
ATOM 2141 O O . ALA A 1 292 ? -3.299 -17.963 -24.637 1.00 97.06 292 ALA A O 1
ATOM 2142 N N . LYS A 1 293 ? -5.539 -17.967 -24.840 1.00 97.62 293 LYS A N 1
ATOM 2143 C CA . LYS A 1 293 ? -5.558 -17.085 -26.019 1.00 97.62 293 LYS A CA 1
ATOM 2144 C C . LYS A 1 293 ? -5.037 -15.686 -25.671 1.00 97.62 293 LYS A C 1
ATOM 2146 O O . LYS A 1 293 ? -4.173 -15.172 -26.378 1.00 97.62 293 LYS A O 1
ATOM 2151 N N . ALA A 1 294 ? -5.518 -15.095 -24.576 1.00 96.12 294 ALA A N 1
ATOM 2152 C CA . ALA A 1 294 ? -5.102 -13.764 -24.137 1.00 96.12 294 ALA A CA 1
ATOM 2153 C C . ALA A 1 294 ? -3.608 -13.726 -23.780 1.00 96.12 294 ALA A C 1
ATOM 2155 O O . ALA A 1 294 ? -2.897 -12.813 -24.186 1.00 96.12 294 ALA A O 1
ATOM 2156 N N . PHE A 1 295 ? -3.103 -14.757 -23.101 1.00 96.19 295 PHE A N 1
ATOM 2157 C CA . PHE A 1 295 ? -1.693 -14.900 -22.753 1.00 96.19 295 PHE A CA 1
ATOM 2158 C C . PHE A 1 295 ? -0.804 -14.953 -24.000 1.00 96.19 295 PHE A C 1
ATOM 2160 O O . PHE A 1 295 ? 0.199 -14.243 -24.066 1.00 96.19 295 PHE A O 1
ATOM 2167 N N . ARG A 1 296 ? -1.196 -15.725 -25.027 1.00 97.38 296 ARG A N 1
ATOM 2168 C CA . ARG A 1 296 ? -0.493 -15.740 -26.321 1.00 97.38 296 ARG A CA 1
ATOM 2169 C C . ARG A 1 296 ? -0.521 -14.373 -27.008 1.00 97.38 296 ARG A C 1
ATOM 2171 O O . ARG A 1 296 ? 0.517 -13.933 -27.494 1.00 97.38 296 ARG A O 1
ATOM 2178 N N . ARG A 1 297 ? -1.665 -13.673 -27.006 1.00 97.38 297 ARG A N 1
ATOM 2179 C CA . ARG A 1 297 ? -1.784 -12.316 -27.578 1.00 97.38 297 ARG A CA 1
ATOM 2180 C C . ARG A 1 297 ? -0.857 -11.322 -26.880 1.00 97.38 297 ARG A C 1
ATOM 2182 O O . ARG A 1 297 ? -0.156 -10.574 -27.554 1.00 97.38 297 ARG A O 1
ATOM 2189 N N . LEU A 1 298 ? -0.827 -11.346 -25.549 1.00 96.94 298 LEU A N 1
ATOM 2190 C CA . LEU A 1 298 ? 0.048 -10.506 -24.732 1.00 96.94 298 LEU A CA 1
ATOM 2191 C C . LEU A 1 298 ? 1.537 -10.825 -24.975 1.00 96.94 298 LEU A C 1
ATOM 2193 O O . LEU A 1 298 ? 2.358 -9.909 -24.995 1.00 96.94 298 LEU A O 1
ATOM 2197 N N . ALA A 1 299 ? 1.890 -12.101 -25.182 1.00 97.06 299 ALA A N 1
ATOM 2198 C CA . ALA A 1 299 ? 3.265 -12.515 -25.471 1.00 97.06 299 ALA A CA 1
ATOM 2199 C C . ALA A 1 299 ? 3.715 -11.989 -26.839 1.00 97.06 299 ALA A C 1
ATOM 2201 O O . ALA A 1 299 ? 4.776 -11.377 -26.944 1.00 97.06 299 ALA A O 1
ATOM 2202 N N . ALA A 1 300 ? 2.862 -12.145 -27.856 1.00 97.75 300 ALA A N 1
ATOM 2203 C CA . ALA A 1 300 ? 3.099 -11.597 -29.186 1.00 97.75 300 ALA A CA 1
ATOM 2204 C C . ALA A 1 300 ? 3.249 -10.067 -29.155 1.00 97.75 300 ALA A C 1
ATOM 2206 O O . ALA A 1 300 ? 4.194 -9.547 -29.739 1.00 97.75 300 ALA A O 1
ATOM 2207 N N . ALA A 1 301 ? 2.384 -9.361 -28.414 1.00 97.44 301 ALA A N 1
ATOM 2208 C CA . ALA A 1 301 ? 2.457 -7.907 -28.262 1.00 97.44 301 ALA A CA 1
ATOM 2209 C C . ALA A 1 301 ? 3.761 -7.450 -27.586 1.00 97.44 301 ALA A C 1
ATOM 2211 O O . ALA A 1 301 ? 4.413 -6.510 -28.036 1.00 97.44 301 ALA A O 1
ATOM 2212 N N . ARG A 1 302 ? 4.190 -8.148 -26.524 1.00 97.62 302 ARG A N 1
ATOM 2213 C CA . ARG A 1 302 ? 5.486 -7.902 -25.876 1.00 97.62 302 ARG A CA 1
ATOM 2214 C C . ARG A 1 302 ? 6.627 -8.035 -26.884 1.00 97.62 302 ARG A C 1
ATOM 2216 O O . ARG A 1 302 ? 7.485 -7.159 -26.941 1.00 97.62 302 ARG A O 1
ATOM 2223 N N . ASP A 1 303 ? 6.650 -9.122 -27.648 1.00 97.50 303 ASP A N 1
ATOM 2224 C CA . ASP A 1 303 ? 7.739 -9.399 -28.585 1.00 97.50 303 ASP A CA 1
ATOM 2225 C C . ASP A 1 303 ? 7.733 -8.420 -29.767 1.00 97.50 303 ASP A C 1
ATOM 2227 O O . ASP A 1 303 ? 8.800 -7.981 -30.192 1.00 97.50 303 ASP A O 1
ATOM 2231 N N . GLY A 1 304 ? 6.553 -8.010 -30.243 1.00 96.81 304 GLY A N 1
ATOM 2232 C CA . GLY A 1 304 ? 6.387 -6.954 -31.244 1.00 96.81 304 GLY A CA 1
ATOM 2233 C C . GLY A 1 304 ? 6.994 -5.626 -30.790 1.00 96.81 304 GLY A C 1
ATOM 2234 O O . GLY A 1 304 ? 7.865 -5.077 -31.467 1.00 96.81 304 GLY A O 1
ATOM 2235 N N . LEU A 1 305 ? 6.621 -5.155 -29.597 1.00 95.75 305 LEU A N 1
ATOM 2236 C CA . LEU A 1 305 ? 7.122 -3.887 -29.057 1.00 95.75 305 LEU A CA 1
ATOM 2237 C C . LEU A 1 305 ? 8.616 -3.923 -28.713 1.00 95.75 305 LEU A C 1
ATOM 2239 O O . LEU A 1 305 ? 9.317 -2.935 -28.924 1.00 95.75 305 LEU A O 1
ATOM 2243 N N . LEU A 1 306 ? 9.124 -5.046 -28.194 1.00 95.38 306 LEU A N 1
ATOM 2244 C CA . LEU A 1 306 ? 10.552 -5.185 -27.898 1.00 95.38 306 LEU A CA 1
ATOM 2245 C C . LEU A 1 306 ? 11.402 -5.254 -29.173 1.00 95.38 306 LEU A C 1
ATOM 2247 O O . LEU A 1 306 ? 12.488 -4.679 -29.189 1.00 95.38 306 LEU A O 1
ATOM 2251 N N . ARG A 1 307 ? 10.908 -5.890 -30.246 1.00 95.31 307 ARG A N 1
ATOM 2252 C CA . ARG A 1 307 ? 11.576 -5.860 -31.558 1.00 95.31 307 ARG A CA 1
ATOM 2253 C C . ARG A 1 307 ? 11.573 -4.458 -32.160 1.00 95.31 307 ARG A C 1
ATOM 2255 O O . ARG A 1 307 ? 12.624 -3.990 -32.582 1.00 95.31 307 ARG A O 1
ATOM 2262 N N . GLY A 1 308 ? 10.437 -3.758 -32.137 1.00 90.31 308 GLY A N 1
ATOM 2263 C CA . GLY A 1 308 ? 10.347 -2.382 -32.643 1.00 90.31 308 GLY A CA 1
ATOM 2264 C C . GLY A 1 308 ? 11.286 -1.412 -31.915 1.00 90.31 308 GLY A C 1
ATOM 2265 O O . GLY A 1 308 ? 11.899 -0.548 -32.539 1.00 90.31 308 GLY A O 1
ATOM 2266 N N . ALA A 1 309 ? 11.476 -1.600 -30.605 1.00 86.25 309 ALA A N 1
ATOM 2267 C CA . ALA A 1 309 ? 12.415 -0.801 -29.821 1.00 86.25 309 ALA A CA 1
ATOM 2268 C C . ALA A 1 309 ? 13.888 -1.008 -30.228 1.00 86.25 309 ALA A C 1
ATOM 2270 O O . ALA A 1 309 ? 14.682 -0.079 -30.080 1.00 86.25 309 ALA A O 1
ATOM 2271 N N . ALA A 1 310 ? 14.252 -2.189 -30.738 1.00 83.19 310 ALA A N 1
ATOM 2272 C CA . ALA A 1 310 ? 15.612 -2.487 -31.185 1.00 83.19 310 ALA A CA 1
ATOM 2273 C C . ALA A 1 310 ? 15.941 -1.866 -32.553 1.00 83.19 310 ALA A C 1
ATOM 2275 O O . ALA A 1 310 ? 17.086 -1.498 -32.784 1.00 83.19 310 ALA A O 1
ATOM 2276 N N . VAL A 1 311 ? 14.947 -1.726 -33.438 1.00 82.31 311 VAL A N 1
ATOM 2277 C CA . VAL A 1 311 ? 15.149 -1.212 -34.805 1.00 82.31 311 VAL A CA 1
ATOM 2278 C C . VAL A 1 311 ? 15.217 0.318 -34.843 1.00 82.31 311 VAL A C 1
ATOM 2280 O O . VAL A 1 311 ? 16.028 0.872 -35.569 1.00 82.31 311 VAL A O 1
ATOM 2283 N N . GLY A 1 312 ? 14.416 1.023 -34.038 1.00 69.00 312 GLY A N 1
ATOM 2284 C CA . GLY A 1 312 ? 14.357 2.495 -34.044 1.00 69.00 312 GLY A CA 1
ATOM 2285 C C . GLY A 1 312 ? 15.427 3.207 -33.204 1.00 69.00 312 GLY A C 1
ATOM 2286 O O . GLY A 1 312 ? 15.134 4.266 -32.654 1.00 69.00 312 GLY A O 1
ATOM 2287 N N . GLY A 1 313 ? 16.589 2.587 -32.990 1.00 57.25 313 GLY A N 1
ATOM 2288 C CA . GLY A 1 313 ? 17.691 3.135 -32.185 1.00 57.25 313 GLY A CA 1
ATOM 2289 C C . GLY A 1 313 ? 19.065 3.087 -32.860 1.00 57.25 313 GLY A C 1
ATOM 2290 O O . GLY A 1 313 ? 20.049 3.404 -32.195 1.00 57.25 313 GLY A O 1
ATOM 2291 N N . ALA A 1 314 ? 19.116 2.667 -34.127 1.00 48.16 314 ALA A N 1
ATOM 2292 C CA . ALA A 1 314 ? 20.242 2.880 -35.035 1.00 48.16 314 ALA A CA 1
ATOM 2293 C C . ALA A 1 314 ? 19.961 4.135 -35.870 1.00 48.16 314 ALA A C 1
ATOM 2295 O O . ALA A 1 314 ? 20.931 4.872 -36.142 1.00 48.16 314 ALA A O 1
#

Foldseek 3Di:
DDDDDPDPDPDPPPPDLLVQLLVLLVQLVVQVVVVVVVDQRDPVVLVVSLVSLQPRPDEPVSCVVSVSLVSLVDPCQCVRPDPVSNVSSVVSNVVRVVSHVVVVVVVVVVVVPPPDDPDDDDDDDDPDPDVLVVLVPDDLVVLCVVCVVLVHDCPPPPDSVVSSVVCVVSVDPPPDDDDDDDDDDDDDDDDDDDDDDDDDDDDPPDDDPDDDDDDDDDDDDPVVVVVVVVLLVLLVQLVPQPALCSNLVHDPVVLVVDQLVVSLVVLVVSLVVVCVSLVLVVDDPVCNVSSVSSNVSNVVSSVVSNVVSVVVPD

Secondary structure (DSSP, 8-state):
--------PPPP----HHHHHHHHHHHHHHHHHHHHTTPPPPHHHHHHHHHHHHHS---HHHHHHH-HHHHTT-HHHHT-S-HHHHHHHHHHHHHHHHHHHHHHHHHHHHHTTS--------------SHHHHHHHHS-HHHHHHHHHHTT---TT--SHHHHHHHHHHHS---------------------------------------------PPPPSHHHHHHHHHHHHHHHHHHH-SSHHHHTT--HHHHHTS-HHHHHHHHHHHHHHHHHHH-GGGS-TTTHHHHHHHHHHHHHHHHHHHHHHHHTT-

Radius of gyration: 30.32 Å; chains: 1; bounding box: 67×87×93 Å

Organism: Alexandrium catenella (NCBI:txid2925)